Protein AF-A0A1H8B933-F1 (afdb_monomer)

Sequence (360 aa):
MNRLHHLKQTLPLNLMDSFGYPDTEFVLLDYNSSDGLEQYVLSELSVYINNNKLIYFRTESPHYFNRSHSRNLAFRLASGDIICNIDADNFTGKGLANYINQVFNKEKNIFLTNIKSGALIDSQKDILGKVCLRKEDFIKVCGYDESMVNYGFEDFDLVNRLELSGLLSQSFGFNSIGQSAIAHQVEESLKNEEISCRLESILLNYITPSSTELIFLLKDGFFLKGVLTDNFAYNLELDTFQYKQSLSKYQFSLKNDELIRGKWKSVSDRILITNDSDLHVIQLKHTNIPYLLLDNNNSKPYYKLADAEMVQTAIMIFSQIPNRVIMENNIRKKKIVVNEGGYGRGRVFKNFDYHSFIDL

pLDDT: mean 87.84, std 12.89, range [39.94, 98.62]

Radius of gyration: 22.8 Å; Cα contacts (8 Å, |Δi|>4): 656; chains: 1; bounding box: 57×48×65 Å

Foldseek 3Di:
DALQVLLVPAVVQQLVLCVVPLPAAAEAEAEQYPNCNLVCCVPPVVVCVVSRNYKYKYFNPDQFDWPQLSVLQSLVPDPDQKDKDDDSQWHQAHCNVVVVVVVPVVDPQAKEAPDDQPDFPDDQPFRRRIIMDGSVLCVVLQGFFSVQFADDDRSNLLVLLSVLVVGYYDYDPPPPGGSDGDDDDLCVSRCRGPLNVFFPFKKWFDDDPFWIWIWTQGNVFKIKIFIKGQQQVVQVPPPDPDPDGRPDSDRIETVVLDIWMDGWDDDDQWIWTATPVDNDTFTWGDDPPRQWTARPVPRTIIGIDDDPVVVSVVSNRVSYHNSVVVSVVCNVVSPSYHDVPHGSFGWMDIPPPPVDIDGD

Structure (mmCIF, N/CA/C/O backbone):
data_AF-A0A1H8B933-F1
#
_entry.id   AF-A0A1H8B933-F1
#
loop_
_atom_site.group_PDB
_atom_site.id
_atom_site.type_symbol
_atom_site.label_atom_id
_atom_site.label_alt_id
_atom_site.label_comp_id
_atom_site.label_asym_id
_atom_site.label_entity_id
_atom_site.label_seq_id
_atom_site.pdbx_PDB_ins_code
_atom_site.Cartn_x
_atom_site.Cartn_y
_atom_site.Cartn_z
_atom_site.occupancy
_atom_site.B_iso_or_equiv
_atom_site.auth_seq_id
_atom_site.auth_comp_id
_atom_site.auth_asym_id
_atom_site.auth_atom_id
_atom_site.pdbx_PDB_model_num
ATOM 1 N N . MET A 1 1 ? -1.459 -8.921 3.609 1.00 94.62 1 MET A N 1
ATOM 2 C CA . MET A 1 1 ? -1.324 -10.106 2.737 1.00 94.62 1 MET A CA 1
ATOM 3 C C . MET A 1 1 ? -0.032 -10.837 3.084 1.00 94.62 1 MET A C 1
ATOM 5 O O . MET A 1 1 ? 1.019 -10.207 3.056 1.00 94.62 1 MET A O 1
ATOM 9 N N . ASN A 1 2 ? -0.108 -12.128 3.411 1.00 95.62 2 ASN A N 1
ATOM 10 C CA . ASN A 1 2 ? 1.036 -13.043 3.580 1.00 95.62 2 ASN A CA 1
ATOM 11 C C . ASN A 1 2 ? 2.095 -12.624 4.627 1.00 95.62 2 ASN A C 1
ATOM 13 O O . ASN A 1 2 ? 3.297 -12.676 4.361 1.00 95.62 2 ASN A O 1
ATOM 17 N N . ARG A 1 3 ? 1.655 -12.163 5.806 1.00 94.81 3 ARG A N 1
ATOM 18 C CA . ARG A 1 3 ? 2.525 -11.736 6.925 1.00 94.81 3 ARG A CA 1
ATOM 19 C C . ARG A 1 3 ? 2.230 -12.493 8.226 1.00 94.81 3 ARG A C 1
ATOM 21 O O . ARG A 1 3 ? 2.430 -11.957 9.313 1.00 94.81 3 ARG A O 1
ATOM 28 N N . LEU A 1 4 ? 1.766 -13.741 8.140 1.00 96.62 4 LEU A N 1
ATOM 29 C CA . LEU A 1 4 ? 1.419 -14.557 9.307 1.00 96.62 4 LEU A CA 1
ATOM 30 C C . LEU A 1 4 ? 2.575 -14.668 10.308 1.00 96.62 4 LEU A C 1
ATOM 32 O O . LEU A 1 4 ? 2.356 -14.581 11.510 1.00 96.62 4 LEU A O 1
ATOM 36 N N . HIS A 1 5 ? 3.811 -14.840 9.843 1.00 94.75 5 HIS A N 1
ATOM 37 C CA . HIS A 1 5 ? 4.965 -14.979 10.737 1.00 94.75 5 HIS A CA 1
ATOM 38 C C . HIS A 1 5 ? 5.236 -13.715 11.583 1.00 94.75 5 HIS A C 1
ATOM 40 O O . HIS A 1 5 ? 5.697 -13.842 12.718 1.00 94.75 5 HIS A O 1
ATOM 46 N N . HIS A 1 6 ? 4.904 -12.521 11.077 1.00 94.50 6 HIS A N 1
ATOM 47 C CA . HIS A 1 6 ? 4.910 -11.284 11.861 1.00 94.50 6 HIS A CA 1
ATOM 48 C C . HIS A 1 6 ? 3.720 -11.233 12.821 1.00 94.50 6 HIS A C 1
ATOM 50 O O . HIS A 1 6 ? 3.910 -11.041 14.020 1.00 94.50 6 HIS A O 1
ATOM 56 N N . LEU A 1 7 ? 2.509 -11.518 12.331 1.00 96.44 7 LEU A N 1
ATOM 57 C CA . LEU A 1 7 ? 1.292 -11.500 13.152 1.00 96.44 7 LEU A CA 1
ATOM 58 C C . LEU A 1 7 ? 1.334 -12.487 14.321 1.00 96.44 7 LEU A C 1
ATOM 60 O O . LEU A 1 7 ? 0.811 -12.180 15.389 1.00 96.44 7 LEU A O 1
ATOM 64 N N . LYS A 1 8 ? 1.990 -13.643 14.159 1.00 96.62 8 LYS A N 1
ATOM 65 C CA . LYS A 1 8 ? 2.227 -14.609 15.245 1.00 96.62 8 LYS A CA 1
ATOM 66 C C . LYS A 1 8 ? 2.969 -13.999 16.434 1.00 96.62 8 LYS A C 1
ATOM 68 O O . LYS A 1 8 ? 2.777 -14.446 17.558 1.00 96.62 8 LYS A O 1
ATOM 73 N N . GLN A 1 9 ? 3.806 -12.997 16.187 1.00 95.12 9 GLN A N 1
ATOM 74 C CA . GLN A 1 9 ? 4.602 -12.326 17.210 1.00 95.12 9 GLN A CA 1
ATOM 75 C C . GLN A 1 9 ? 3.899 -11.074 17.743 1.00 95.12 9 GLN A C 1
ATOM 77 O O . GLN A 1 9 ? 3.885 -10.842 18.949 1.00 95.12 9 GLN A O 1
ATOM 82 N N . THR A 1 10 ? 3.304 -10.272 16.860 1.00 95.25 10 THR A N 1
ATOM 83 C CA . THR A 1 10 ? 2.786 -8.942 17.208 1.00 95.25 10 THR A CA 1
ATOM 84 C C . THR A 1 10 ? 1.364 -8.977 17.753 1.00 95.25 10 THR A C 1
ATOM 86 O O . THR A 1 10 ? 1.094 -8.397 18.802 1.00 95.25 10 THR A O 1
ATOM 89 N N . LEU A 1 11 ? 0.442 -9.670 17.081 1.00 96.44 11 LEU A N 1
ATOM 90 C CA . LEU A 1 11 ? -0.988 -9.565 17.369 1.00 96.44 11 LEU A CA 1
ATOM 91 C C . LEU A 1 11 ? -1.377 -10.090 18.763 1.00 96.44 11 LEU A C 1
ATOM 93 O O . LEU A 1 11 ? -2.101 -9.370 19.454 1.00 96.44 11 LEU A O 1
ATOM 97 N N . PRO A 1 12 ? -0.895 -11.262 19.237 1.00 95.94 12 PRO A N 1
ATOM 98 C CA . PRO A 1 12 ? -1.191 -11.716 20.596 1.00 95.94 12 PRO A CA 1
ATOM 99 C C . PRO A 1 12 ? -0.735 -10.710 21.658 1.00 95.94 12 PRO A C 1
ATOM 101 O O . PRO A 1 12 ? -1.490 -10.405 22.581 1.00 95.94 12 PRO A O 1
ATOM 104 N N . LEU A 1 13 ? 0.469 -10.145 21.502 1.00 94.62 13 LEU A N 1
ATOM 105 C CA . LEU A 1 13 ? 0.999 -9.167 22.449 1.00 94.62 13 LEU A CA 1
ATOM 106 C C . LEU A 1 13 ? 0.214 -7.852 22.394 1.00 94.62 13 LEU A C 1
ATOM 108 O O . LEU A 1 13 ? -0.156 -7.329 23.438 1.00 94.62 13 LEU A O 1
ATOM 112 N N . ASN A 1 14 ? -0.119 -7.359 21.200 1.00 94.69 14 ASN A N 1
ATOM 113 C CA . ASN A 1 14 ? -0.899 -6.131 21.027 1.00 94.69 14 ASN A CA 1
ATOM 114 C C . ASN A 1 14 ? -2.305 -6.240 21.651 1.00 94.69 14 ASN A C 1
ATOM 116 O O . ASN A 1 14 ? -2.778 -5.295 22.293 1.00 94.69 14 ASN A O 1
ATOM 120 N N . LEU A 1 15 ? -2.953 -7.405 21.514 1.00 94.81 15 LEU A N 1
ATOM 121 C CA . LEU A 1 15 ? -4.236 -7.711 22.156 1.00 94.81 15 LEU A CA 1
ATOM 122 C C . LEU A 1 15 ? -4.113 -7.713 23.688 1.00 94.81 15 LEU A C 1
ATOM 124 O O . LEU A 1 15 ? -4.957 -7.134 24.373 1.00 94.81 15 LEU A O 1
ATOM 128 N N . MET A 1 16 ? -3.055 -8.324 24.233 1.00 92.62 16 MET A N 1
ATOM 129 C CA . MET A 1 16 ? -2.789 -8.331 25.678 1.00 92.62 16 MET A CA 1
ATOM 130 C C . MET A 1 16 ? -2.482 -6.930 26.221 1.00 92.62 16 MET A C 1
ATOM 132 O O . MET A 1 16 ? -3.052 -6.518 27.232 1.00 92.62 16 MET A O 1
ATOM 136 N N . ASP A 1 17 ? -1.633 -6.170 25.533 1.00 90.94 17 ASP A N 1
ATOM 137 C CA . ASP A 1 17 ? -1.217 -4.817 25.918 1.00 90.94 17 ASP A CA 1
ATOM 138 C C . ASP A 1 17 ? -2.377 -3.811 25.932 1.00 90.94 17 ASP A C 1
ATOM 140 O O . ASP A 1 17 ? -2.339 -2.815 26.666 1.00 90.94 17 ASP A O 1
ATOM 144 N N . SER A 1 18 ? -3.423 -4.094 25.155 1.00 88.06 18 SER A N 1
ATOM 145 C CA . SER A 1 18 ? -4.639 -3.283 25.063 1.00 88.06 18 SER A CA 1
ATOM 146 C C . SER A 1 18 ? -5.765 -3.770 25.977 1.00 88.06 18 SER A C 1
ATOM 148 O O . SER A 1 18 ? -6.774 -3.083 26.117 1.00 88.06 18 SER A O 1
ATOM 150 N N . PHE A 1 19 ? -5.607 -4.919 26.647 1.00 84.25 19 PHE A N 1
ATOM 151 C CA . PHE A 1 19 ? -6.661 -5.531 27.466 1.00 84.25 19 PHE A CA 1
ATOM 152 C C . PHE A 1 19 ? -7.151 -4.619 28.602 1.00 84.25 19 PHE A C 1
ATOM 154 O O . PHE A 1 19 ? -8.318 -4.663 28.981 1.00 84.25 19 PHE A O 1
ATOM 161 N N . GLY A 1 20 ? -6.271 -3.756 29.120 1.00 83.50 20 GLY A N 1
ATOM 162 C CA . GLY A 1 20 ? -6.593 -2.798 30.181 1.00 83.50 20 GLY A CA 1
ATOM 163 C C . GLY A 1 20 ? -7.506 -1.640 29.761 1.00 83.50 20 GLY A C 1
ATOM 164 O O . GLY A 1 20 ? -7.927 -0.882 30.631 1.00 83.50 20 GLY A O 1
ATOM 165 N N . TYR A 1 21 ? -7.811 -1.485 28.469 1.00 89.44 21 TYR A N 1
ATOM 166 C CA . TYR A 1 21 ? -8.732 -0.466 27.970 1.00 89.44 21 TYR A CA 1
ATOM 167 C C . TYR A 1 21 ? -9.945 -1.142 27.289 1.00 89.44 21 TYR A C 1
ATOM 169 O O . TYR A 1 21 ? -9.797 -1.814 26.261 1.00 89.44 21 TYR A O 1
ATOM 177 N N . PRO A 1 22 ? -11.154 -1.045 27.878 1.00 88.31 22 PRO A N 1
ATOM 178 C CA . PRO A 1 22 ? -12.311 -1.821 27.434 1.00 88.31 22 PRO A CA 1
ATOM 179 C C . PRO A 1 22 ? -12.834 -1.387 26.060 1.00 88.31 22 PRO A C 1
ATOM 181 O O . PRO A 1 22 ? -13.225 -2.255 25.282 1.00 88.31 22 PRO A O 1
ATOM 184 N N . ASP A 1 23 ? -12.742 -0.104 25.717 1.00 92.50 23 ASP A N 1
ATOM 185 C CA . ASP A 1 23 ? -13.297 0.469 24.483 1.00 92.50 23 ASP A CA 1
ATOM 186 C C . ASP A 1 23 ? -12.286 0.409 23.323 1.00 92.50 23 ASP A C 1
ATOM 188 O O . ASP A 1 23 ? -11.945 1.398 22.679 1.00 92.50 23 ASP A O 1
ATOM 192 N N . THR A 1 24 ? -11.723 -0.774 23.089 1.00 94.12 24 THR A N 1
ATOM 193 C CA . THR A 1 24 ? -10.805 -1.040 21.973 1.00 94.12 24 THR A CA 1
ATOM 194 C C . THR A 1 24 ? -11.149 -2.359 21.313 1.00 94.12 24 THR A C 1
ATOM 196 O O . THR A 1 24 ? -11.363 -3.367 21.996 1.00 94.12 24 THR A O 1
ATOM 199 N N . GLU A 1 25 ? -11.126 -2.320 19.985 1.00 95.69 25 GLU A N 1
ATOM 200 C CA . GLU A 1 25 ? -11.205 -3.453 19.074 1.00 95.69 25 GLU A CA 1
ATOM 201 C C . GLU A 1 25 ? -9.952 -3.475 18.186 1.00 95.69 25 GLU A C 1
ATOM 203 O O . GLU A 1 25 ? -9.392 -2.432 17.840 1.00 95.69 25 GLU A O 1
ATOM 208 N N . PHE A 1 26 ? -9.527 -4.668 17.791 1.00 97.38 26 PHE A N 1
ATOM 209 C CA . PHE A 1 26 ? -8.550 -4.872 16.732 1.00 97.38 26 PHE A CA 1
ATOM 210 C C . PHE A 1 26 ? -9.281 -5.340 15.484 1.00 97.38 26 PHE A C 1
ATOM 212 O O . PHE A 1 26 ? -9.903 -6.397 15.494 1.00 97.38 26 PHE A O 1
ATOM 219 N N . VAL A 1 27 ? -9.179 -4.579 14.400 1.00 98.12 27 VAL A N 1
ATOM 220 C CA . VAL A 1 27 ? -9.678 -4.992 13.086 1.00 98.12 27 VAL A CA 1
ATOM 221 C C . VAL A 1 27 ? -8.523 -5.612 12.314 1.00 98.12 27 VAL A C 1
ATOM 223 O O . VAL A 1 27 ? -7.624 -4.906 11.861 1.00 98.12 27 VAL A O 1
ATOM 226 N N . LEU A 1 28 ? -8.534 -6.936 12.171 1.00 98.44 28 LEU A N 1
ATOM 227 C CA . LEU A 1 28 ? -7.566 -7.649 11.346 1.00 98.44 28 LEU A CA 1
ATOM 228 C C . LEU A 1 28 ? -8.161 -7.882 9.961 1.00 98.44 28 LEU A C 1
ATOM 230 O O . LEU A 1 28 ? -9.060 -8.705 9.802 1.00 98.44 28 LEU A O 1
ATOM 234 N N . LEU A 1 29 ? -7.621 -7.188 8.960 1.00 98.38 29 LEU A N 1
ATOM 235 C CA . LEU A 1 29 ? -7.949 -7.434 7.564 1.00 98.38 29 LEU A CA 1
ATOM 236 C C . LEU A 1 29 ? -6.968 -8.431 6.937 1.00 98.38 29 LEU A C 1
ATOM 238 O O . LEU A 1 29 ? -5.816 -8.110 6.634 1.00 98.38 29 LEU A O 1
ATOM 242 N N . ASP A 1 30 ? -7.461 -9.629 6.661 1.00 98.38 30 ASP A N 1
ATOM 243 C CA . ASP A 1 30 ? -6.821 -10.571 5.764 1.00 98.38 30 ASP A CA 1
ATOM 244 C C . ASP A 1 30 ? -7.084 -10.187 4.303 1.00 98.38 30 ASP A C 1
ATOM 246 O O . ASP A 1 30 ? -8.121 -10.475 3.700 1.00 98.38 30 ASP A O 1
ATOM 250 N N . TYR A 1 31 ? -6.101 -9.494 3.739 1.00 97.75 31 TYR A N 1
ATOM 251 C CA . TYR A 1 31 ? -6.107 -9.022 2.362 1.00 97.75 31 TYR A CA 1
ATOM 252 C C . TYR A 1 31 ? -5.700 -10.142 1.390 1.00 97.75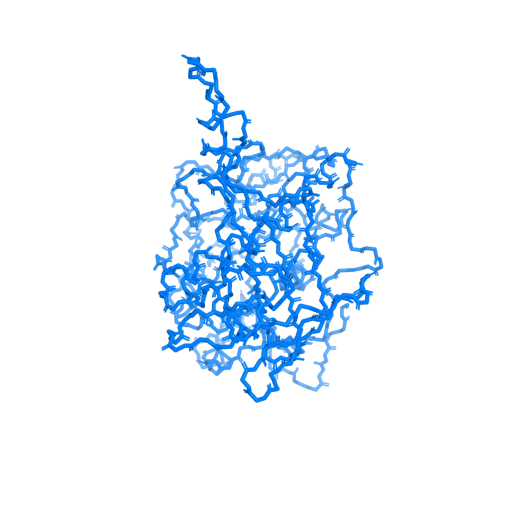 31 TYR A C 1
ATOM 254 O O . TYR A 1 31 ? -4.631 -10.076 0.785 1.00 97.75 31 TYR A O 1
ATOM 262 N N . ASN A 1 32 ? -6.524 -11.190 1.314 1.00 97.25 32 ASN A N 1
ATOM 263 C CA . ASN A 1 32 ? -6.352 -12.389 0.487 1.00 97.25 32 ASN A CA 1
ATOM 264 C C . ASN A 1 32 ? -5.034 -13.156 0.713 1.00 97.25 32 ASN A C 1
ATOM 266 O O . ASN A 1 32 ? -4.321 -13.499 -0.229 1.00 97.25 32 ASN A O 1
ATOM 270 N N . SER A 1 33 ? -4.666 -13.405 1.971 1.00 97.19 33 SER A N 1
ATOM 271 C CA . SER A 1 33 ? -3.463 -14.183 2.294 1.00 97.19 33 SER A CA 1
ATOM 272 C C . SER A 1 33 ? -3.663 -15.673 2.006 1.00 97.19 33 SER A C 1
ATOM 274 O O . SER A 1 33 ? -4.771 -16.205 2.119 1.00 97.19 33 SER A O 1
ATOM 276 N N . SER A 1 34 ? -2.566 -16.350 1.672 1.00 96.19 34 SER A N 1
ATOM 277 C CA . SER A 1 34 ? -2.484 -17.785 1.379 1.00 96.19 34 SER A CA 1
ATOM 278 C C . SER A 1 34 ? -1.468 -18.512 2.269 1.00 96.19 34 SER A C 1
ATOM 280 O O . SER A 1 34 ? -1.100 -19.649 1.993 1.00 96.19 34 SER A O 1
ATOM 282 N N . ASP A 1 35 ? -0.969 -17.855 3.317 1.00 97.06 35 ASP A N 1
ATOM 283 C CA . ASP A 1 35 ? 0.071 -18.353 4.225 1.00 97.06 35 ASP A CA 1
ATOM 284 C C . ASP A 1 35 ? -0.486 -19.056 5.477 1.00 97.06 35 ASP A C 1
ATOM 286 O O . ASP A 1 35 ? 0.254 -19.311 6.425 1.00 97.06 35 ASP A O 1
ATOM 290 N N . GLY A 1 36 ? -1.783 -19.381 5.481 1.00 97.81 36 GLY A N 1
ATOM 291 C CA . GLY A 1 36 ? -2.472 -20.027 6.603 1.00 97.81 36 GLY A CA 1
ATOM 292 C C . GLY A 1 36 ? -2.972 -19.061 7.682 1.00 97.81 36 GLY A C 1
ATOM 293 O O . GLY A 1 36 ? -3.253 -19.492 8.802 1.00 97.81 36 GLY A O 1
ATOM 294 N N . LEU A 1 37 ? -3.044 -17.756 7.380 1.00 98.19 37 LEU A N 1
ATOM 295 C CA . LEU A 1 37 ? -3.464 -16.729 8.336 1.00 98.19 37 LEU A CA 1
ATOM 296 C C . LEU A 1 37 ? -4.841 -17.008 8.945 1.00 98.19 37 LEU A C 1
ATOM 298 O O . LEU A 1 37 ? -4.982 -16.958 10.164 1.00 98.19 37 LEU A O 1
ATOM 302 N N . GLU A 1 38 ? -5.833 -17.334 8.121 1.00 97.69 38 GLU A N 1
ATOM 303 C CA . GLU A 1 38 ? -7.187 -17.625 8.592 1.00 97.69 38 GLU A CA 1
ATOM 304 C C . GLU A 1 38 ? -7.209 -18.768 9.616 1.00 97.69 38 GLU A C 1
ATOM 306 O O . GLU A 1 38 ? -7.759 -18.618 10.708 1.00 97.69 38 GLU A O 1
ATOM 311 N N . GLN A 1 39 ? -6.561 -19.892 9.288 1.00 98.06 39 GLN A N 1
ATOM 312 C CA . GLN A 1 39 ? -6.522 -21.075 10.148 1.00 98.06 39 GLN A CA 1
ATOM 313 C C . GLN A 1 39 ? -5.868 -20.754 11.492 1.00 98.06 39 GLN A C 1
ATOM 315 O O . GLN A 1 39 ? -6.358 -21.195 12.528 1.00 98.06 39 GLN A O 1
ATOM 320 N N . TYR A 1 40 ? -4.803 -19.950 11.481 1.00 98.44 40 TYR A N 1
ATOM 321 C CA . TYR A 1 40 ? -4.148 -19.492 12.703 1.00 98.44 40 TYR A CA 1
ATOM 322 C C . TYR A 1 40 ? -5.054 -18.598 13.559 1.00 98.44 40 TYR A C 1
ATOM 324 O O . TYR A 1 40 ? -5.124 -18.781 14.772 1.00 98.44 40 TYR A O 1
ATOM 332 N N . VAL A 1 41 ? -5.760 -17.636 12.953 1.00 98.12 41 VAL A N 1
ATOM 333 C CA . VAL A 1 41 ? -6.680 -16.763 13.701 1.00 98.12 41 VAL A CA 1
ATOM 334 C C . VAL A 1 41 ? -7.803 -17.594 14.326 1.00 98.12 41 VAL A C 1
ATOM 336 O O . VAL A 1 41 ? -8.145 -17.384 15.491 1.00 98.12 41 VAL A O 1
ATOM 339 N N . LEU A 1 42 ? -8.342 -18.567 13.586 1.00 96.81 42 LEU A N 1
ATOM 340 C CA . LEU A 1 42 ? -9.392 -19.457 14.073 1.00 96.81 42 LEU A CA 1
ATOM 341 C C . LEU A 1 42 ? -8.912 -20.341 15.236 1.00 96.81 42 LEU A C 1
ATOM 343 O O . LEU A 1 42 ? -9.631 -20.475 16.227 1.00 96.81 42 LEU A O 1
ATOM 347 N N . SER A 1 43 ? -7.716 -20.934 15.139 1.00 96.94 43 SER A N 1
ATOM 348 C CA . SER A 1 43 ? -7.217 -21.858 16.164 1.00 96.94 43 SER A CA 1
ATOM 349 C C . SER A 1 43 ? -6.700 -21.143 17.411 1.00 96.94 43 SER A C 1
ATOM 351 O O . SER A 1 43 ? -7.047 -21.540 18.521 1.00 96.94 43 SER A O 1
ATOM 353 N N . GLU A 1 44 ? -5.922 -20.068 17.249 1.00 97.69 44 GLU A N 1
ATOM 354 C CA . GLU A 1 44 ? -5.183 -19.449 18.357 1.00 97.69 44 GLU A CA 1
ATOM 355 C C . GLU A 1 44 ? -5.863 -18.203 18.936 1.00 97.69 44 GLU A C 1
ATOM 357 O O . GLU A 1 44 ? -5.632 -17.856 20.094 1.00 97.69 44 GLU A O 1
ATOM 362 N N . LEU A 1 45 ? -6.690 -17.498 18.152 1.00 97.19 45 LEU A N 1
ATOM 363 C CA . LEU A 1 45 ? -7.217 -16.176 18.527 1.00 97.19 45 LEU A CA 1
ATOM 364 C C . LEU A 1 45 ? -8.744 -16.122 18.658 1.00 97.19 45 LEU A C 1
ATOM 366 O O . LEU A 1 45 ? -9.298 -15.053 18.926 1.00 97.19 45 LEU A O 1
ATOM 370 N N . SER A 1 46 ? -9.434 -17.260 18.550 1.00 96.00 46 SER A N 1
ATOM 371 C CA . SER A 1 46 ? -10.899 -17.349 18.664 1.00 96.00 46 SER A CA 1
ATOM 372 C C . SER A 1 46 ? -11.451 -16.764 19.967 1.00 96.00 46 SER A C 1
ATOM 374 O O . SER A 1 46 ? -12.513 -16.146 19.959 1.00 96.00 46 SER A O 1
ATOM 376 N N . VAL A 1 47 ? -10.715 -16.870 21.079 1.00 95.31 47 VAL A N 1
ATOM 377 C CA . VAL A 1 47 ? -11.111 -16.261 22.361 1.00 95.31 47 VAL A CA 1
ATOM 378 C C . VAL A 1 47 ? -11.272 -14.738 22.261 1.00 95.31 47 VAL A C 1
ATOM 380 O O . VAL A 1 47 ? -12.199 -14.185 22.853 1.00 95.31 47 VAL A O 1
ATOM 383 N N . TYR A 1 48 ? -10.424 -14.069 21.473 1.00 96.06 48 TYR A N 1
ATOM 384 C CA . TYR A 1 48 ? -10.491 -12.624 21.248 1.00 96.06 48 TYR A CA 1
ATOM 385 C C . TYR A 1 48 ? -11.597 -12.241 20.259 1.00 96.06 48 TYR A C 1
ATOM 387 O O . TYR A 1 48 ? -12.131 -11.138 20.322 1.00 96.06 48 TYR A O 1
ATOM 395 N N . ILE A 1 49 ? -11.977 -13.151 19.362 1.00 96.50 49 ILE A N 1
ATOM 396 C CA . ILE A 1 49 ? -13.148 -12.958 18.499 1.00 96.50 49 ILE A CA 1
ATOM 397 C C . ILE A 1 49 ? -14.429 -13.061 19.328 1.00 96.50 49 ILE A C 1
ATOM 399 O O . ILE A 1 49 ? -15.286 -12.183 19.266 1.00 96.50 49 ILE A O 1
ATOM 403 N N . ASN A 1 50 ? -14.529 -14.086 20.175 1.00 94.94 50 ASN A N 1
ATOM 404 C CA . ASN A 1 50 ? -15.713 -14.350 20.994 1.00 94.94 50 ASN A CA 1
ATOM 405 C C . ASN A 1 50 ? -16.006 -13.243 22.019 1.00 94.94 50 ASN A C 1
ATOM 407 O O . ASN A 1 50 ? -17.159 -13.055 22.401 1.00 94.94 50 ASN A O 1
ATOM 411 N N . ASN A 1 51 ? -14.986 -12.504 22.464 1.00 92.75 51 ASN A N 1
ATOM 412 C CA . ASN A 1 51 ? -15.146 -11.363 23.371 1.00 92.75 51 ASN A CA 1
ATOM 413 C C . ASN A 1 51 ? -15.133 -9.996 22.654 1.00 92.75 51 ASN A C 1
ATOM 415 O O . ASN A 1 51 ? -15.045 -8.967 23.323 1.00 92.75 51 ASN A O 1
ATOM 419 N N . ASN A 1 52 ? -15.233 -9.982 21.318 1.00 93.00 52 ASN A N 1
ATOM 420 C CA . ASN A 1 52 ? -15.226 -8.789 20.463 1.00 93.00 52 ASN A CA 1
ATOM 421 C C . ASN A 1 52 ? -13.966 -7.906 20.582 1.00 93.00 52 ASN A C 1
ATOM 423 O O . ASN A 1 52 ? -14.005 -6.729 20.228 1.00 93.00 52 ASN A O 1
ATOM 427 N N . LYS A 1 53 ? -12.834 -8.444 21.058 1.00 94.88 53 LYS A N 1
ATOM 428 C CA . LYS A 1 53 ? -11.545 -7.731 21.060 1.00 94.88 53 LYS A CA 1
ATOM 429 C C . LYS A 1 53 ? -10.811 -7.811 19.733 1.00 94.88 53 LYS A C 1
ATOM 431 O O . LYS A 1 53 ? -10.034 -6.913 19.426 1.00 94.88 53 LYS A O 1
ATOM 436 N N . LEU A 1 54 ? -11.064 -8.854 18.954 1.00 97.56 54 LEU A N 1
ATOM 437 C CA . LEU A 1 54 ? -10.559 -9.033 17.604 1.00 97.56 54 LEU A CA 1
ATOM 438 C C . LEU A 1 54 ? -11.743 -9.217 16.658 1.00 97.56 54 LEU A C 1
ATOM 440 O O . LEU A 1 54 ? -12.594 -10.072 16.876 1.00 97.56 54 LEU A O 1
ATOM 444 N N . ILE A 1 55 ? -11.780 -8.442 15.585 1.00 98.19 55 ILE A N 1
ATOM 445 C CA . ILE A 1 55 ? -12.710 -8.628 14.480 1.00 98.19 55 ILE A CA 1
ATOM 446 C C . ILE A 1 55 ? -11.879 -9.006 13.267 1.00 98.19 55 ILE A C 1
ATOM 448 O O . ILE A 1 55 ? -11.026 -8.240 12.817 1.00 98.19 55 ILE A O 1
ATOM 452 N N . TYR A 1 56 ? -12.114 -10.208 12.760 1.00 98.62 56 TYR A N 1
ATOM 453 C CA . TYR A 1 56 ? -11.433 -10.713 11.583 1.00 98.62 56 TYR A CA 1
ATOM 454 C C . TYR A 1 56 ? -12.277 -10.414 10.349 1.00 98.62 56 TYR A C 1
ATOM 456 O O . TYR A 1 56 ? -13.453 -10.776 10.288 1.00 98.62 56 TYR A O 1
ATOM 464 N N . PHE A 1 57 ? -11.672 -9.771 9.359 1.00 98.62 57 PHE A N 1
ATOM 465 C CA . PHE A 1 57 ? -12.249 -9.622 8.034 1.00 98.62 57 PHE A CA 1
ATOM 466 C C . PHE A 1 57 ? -11.342 -10.256 7.001 1.00 98.62 57 PHE A C 1
ATOM 468 O O . PHE A 1 57 ? -10.124 -10.143 7.100 1.00 98.62 57 PHE A O 1
ATOM 475 N N . ARG A 1 58 ? -11.931 -10.846 5.967 1.00 98.25 58 ARG A N 1
ATOM 476 C CA . ARG A 1 58 ? -11.187 -11.348 4.815 1.00 98.25 58 ARG A CA 1
ATOM 477 C C . ARG A 1 58 ? -11.790 -10.849 3.516 1.00 98.25 58 ARG A C 1
ATOM 479 O O . ARG A 1 58 ? -13.007 -10.844 3.357 1.00 98.25 58 ARG A O 1
ATOM 486 N N . THR A 1 59 ? -10.932 -10.458 2.582 1.00 97.75 59 THR A N 1
ATOM 487 C CA . THR A 1 59 ? -11.296 -10.273 1.173 1.00 97.75 59 THR A CA 1
ATOM 488 C C . THR A 1 59 ? -10.565 -11.297 0.317 1.00 97.75 59 THR A C 1
ATOM 490 O O . THR A 1 59 ? -9.443 -11.683 0.634 1.00 97.75 59 THR A O 1
ATOM 493 N N . GLU A 1 60 ? -11.194 -11.722 -0.774 1.00 95.56 60 GLU A N 1
ATOM 494 C CA . GLU A 1 60 ? -10.638 -12.699 -1.722 1.00 95.56 60 GLU A CA 1
ATOM 495 C C . GLU A 1 60 ? -10.328 -12.075 -3.090 1.00 95.56 60 GLU A C 1
ATOM 497 O O . GLU A 1 60 ? -9.795 -12.731 -3.980 1.00 95.56 60 GLU A O 1
ATOM 502 N N . SER A 1 61 ? -10.684 -10.801 -3.282 1.00 93.81 61 SER A N 1
ATOM 503 C CA . SER A 1 61 ? -10.594 -10.123 -4.580 1.00 93.81 61 SER A CA 1
ATOM 504 C C . SER A 1 61 ? -9.176 -9.681 -4.978 1.00 93.81 61 SER A C 1
ATOM 506 O O . SER A 1 61 ? -8.834 -9.811 -6.152 1.00 93.81 61 SER A O 1
ATOM 508 N N . PRO A 1 62 ? -8.330 -9.145 -4.075 1.00 95.00 62 PRO A N 1
ATOM 509 C CA . PRO A 1 62 ? -7.014 -8.641 -4.465 1.00 95.00 62 PRO A CA 1
ATOM 510 C C . PRO A 1 62 ?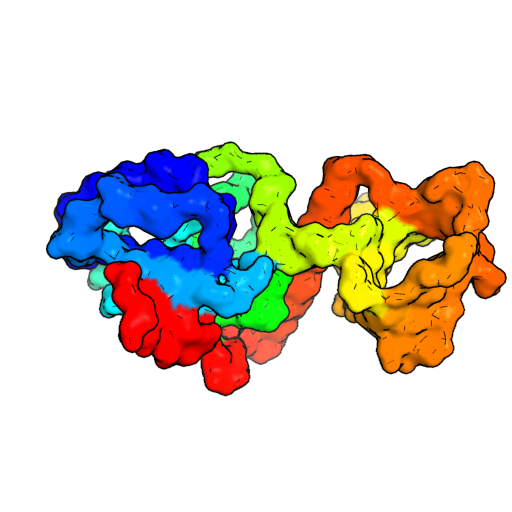 -6.037 -9.760 -4.844 1.00 95.00 62 PRO A C 1
ATOM 512 O O . PRO A 1 62 ? -5.806 -10.678 -4.060 1.00 95.00 62 PRO A O 1
ATOM 515 N N . HIS A 1 63 ? -5.400 -9.650 -6.012 1.00 92.56 63 HIS A N 1
ATOM 516 C CA . HIS A 1 63 ? -4.306 -10.546 -6.427 1.00 92.56 63 HIS A CA 1
ATOM 517 C C . HIS A 1 63 ? -2.927 -10.076 -5.957 1.00 92.56 63 HIS A C 1
ATOM 519 O O . HIS A 1 63 ? -2.010 -10.881 -5.813 1.00 92.56 63 HIS A O 1
ATOM 525 N N . TYR A 1 64 ? -2.792 -8.773 -5.724 1.00 94.56 64 TYR A N 1
ATOM 526 C CA . TYR A 1 64 ? -1.569 -8.122 -5.276 1.00 94.56 64 TYR A CA 1
ATOM 527 C C . TYR A 1 64 ? -1.881 -7.262 -4.060 1.00 94.56 64 TYR A C 1
ATOM 529 O O . TYR A 1 64 ? -3.021 -6.827 -3.860 1.00 94.56 64 TYR A O 1
ATOM 537 N N . PHE A 1 65 ? -0.868 -7.007 -3.244 1.00 94.94 65 PHE A N 1
ATOM 538 C CA . PHE A 1 65 ? -1.004 -6.091 -2.131 1.00 94.94 65 PHE A CA 1
ATOM 539 C C . PHE A 1 65 ? -1.135 -4.656 -2.653 1.00 94.94 65 PHE A C 1
ATOM 541 O O . PHE A 1 65 ? -0.355 -4.215 -3.491 1.00 94.94 65 PHE A O 1
ATOM 548 N N . ASN A 1 66 ? -2.142 -3.939 -2.158 1.00 95.81 66 ASN A N 1
ATOM 549 C CA . ASN A 1 66 ? -2.297 -2.508 -2.371 1.00 95.81 66 ASN A CA 1
ATOM 550 C C . ASN A 1 66 ? -2.448 -1.858 -0.996 1.00 95.81 66 ASN A C 1
ATOM 552 O O . ASN A 1 66 ? -3.404 -2.124 -0.260 1.00 95.81 66 ASN A O 1
ATOM 556 N N . ARG A 1 67 ? -1.462 -1.040 -0.635 1.00 94.25 67 ARG A N 1
ATOM 557 C CA . ARG A 1 67 ? -1.344 -0.459 0.702 1.00 94.25 67 ARG A CA 1
ATOM 558 C C . ARG A 1 67 ? -2.470 0.529 0.997 1.00 94.25 67 ARG A C 1
ATOM 560 O O . ARG A 1 67 ? -3.155 0.356 2.002 1.00 94.25 67 ARG A O 1
ATOM 567 N N . SER A 1 68 ? -2.713 1.484 0.097 1.00 96.62 68 SER A N 1
ATOM 568 C CA . SER A 1 68 ? -3.788 2.476 0.231 1.00 96.62 68 SER A CA 1
ATOM 569 C C . SER A 1 68 ? -5.160 1.810 0.356 1.00 96.62 68 SER A C 1
ATOM 571 O O . SER A 1 68 ? -5.900 2.087 1.299 1.00 96.62 68 SER A O 1
ATOM 573 N N . HIS A 1 69 ? -5.478 0.879 -0.549 1.00 97.81 69 HIS A N 1
ATOM 574 C CA . HIS A 1 69 ? -6.774 0.197 -0.570 1.00 97.81 69 HIS A CA 1
ATOM 575 C C . HIS A 1 69 ? -6.992 -0.688 0.660 1.00 97.81 69 HIS A C 1
ATOM 577 O O . HIS A 1 69 ? -8.031 -0.589 1.311 1.00 97.81 69 HIS A O 1
ATOM 583 N N . SER A 1 70 ? -6.001 -1.503 1.042 1.00 96.88 70 SER A N 1
ATOM 584 C CA . SER A 1 70 ? -6.120 -2.374 2.221 1.00 96.88 70 SER A CA 1
ATOM 585 C C . SER A 1 70 ? -6.355 -1.578 3.510 1.00 96.88 70 SER A C 1
ATOM 587 O O . SER A 1 70 ? -7.221 -1.941 4.307 1.00 96.88 70 SER A O 1
ATOM 589 N N . ARG A 1 71 ? -5.658 -0.448 3.692 1.00 96.69 71 ARG A N 1
ATOM 590 C CA . ARG A 1 71 ? -5.863 0.444 4.842 1.00 96.69 71 ARG A CA 1
ATOM 591 C C . ARG A 1 71 ? -7.229 1.123 4.794 1.00 96.69 71 ARG A C 1
ATOM 593 O O . ARG A 1 71 ? -7.920 1.158 5.809 1.00 96.69 71 ARG A O 1
ATOM 600 N N . ASN A 1 72 ? -7.657 1.593 3.621 1.00 98.12 72 ASN A N 1
ATOM 601 C CA . ASN A 1 72 ? -8.994 2.154 3.429 1.00 98.12 72 ASN A CA 1
ATOM 602 C C . ASN A 1 72 ? -10.096 1.160 3.804 1.00 98.12 72 ASN A C 1
ATOM 604 O O . ASN A 1 72 ? -11.011 1.515 4.547 1.00 98.12 72 ASN A O 1
ATOM 608 N N . LEU A 1 73 ? -9.991 -0.084 3.333 1.00 97.62 73 LEU A N 1
ATOM 609 C CA . LEU A 1 73 ? -10.932 -1.155 3.644 1.00 97.62 73 LEU A CA 1
ATOM 610 C C . LEU A 1 73 ? -10.976 -1.413 5.160 1.00 97.62 73 LEU A C 1
ATOM 612 O O . LEU A 1 73 ? -12.049 -1.369 5.758 1.00 97.62 73 LEU A O 1
ATOM 616 N N . ALA A 1 74 ? -9.816 -1.590 5.804 1.00 97.31 74 ALA A N 1
ATOM 617 C CA . ALA A 1 74 ? -9.726 -1.831 7.246 1.00 97.31 74 ALA A CA 1
ATOM 618 C C . ALA A 1 74 ? -10.321 -0.678 8.077 1.00 97.31 74 ALA A C 1
ATOM 620 O O . ALA A 1 74 ? -11.114 -0.909 8.989 1.00 97.31 74 ALA A O 1
ATOM 621 N N . PHE A 1 75 ? -10.001 0.572 7.736 1.00 97.50 75 PHE A N 1
ATOM 622 C CA . PHE A 1 75 ? -10.504 1.752 8.445 1.00 97.50 75 PHE A CA 1
ATOM 623 C C . PHE A 1 75 ? -12.010 1.960 8.271 1.00 97.50 75 PHE A C 1
ATOM 625 O O . PHE A 1 75 ? -12.682 2.421 9.195 1.00 97.50 75 PHE A O 1
ATOM 632 N N . ARG A 1 76 ? -12.570 1.608 7.108 1.00 97.19 76 ARG A N 1
ATOM 633 C CA . ARG A 1 76 ? -14.024 1.648 6.898 1.00 97.19 76 ARG A CA 1
ATOM 634 C C . ARG A 1 76 ? -14.759 0.613 7.750 1.00 97.19 76 ARG A C 1
ATOM 636 O O . ARG A 1 76 ? -15.859 0.909 8.217 1.00 97.19 76 ARG A O 1
ATOM 643 N N . LEU A 1 77 ? -14.145 -0.551 7.967 1.00 97.50 77 LEU A N 1
ATOM 644 C CA . LEU A 1 77 ? -14.703 -1.660 8.748 1.00 97.50 77 LEU A CA 1
ATOM 645 C C . LEU A 1 77 ? -14.630 -1.455 10.266 1.00 97.50 77 LEU A C 1
ATOM 647 O O . LEU A 1 77 ? -15.426 -2.057 10.985 1.00 97.50 77 LEU A O 1
ATOM 651 N N . ALA A 1 78 ? -13.716 -0.612 10.750 1.00 97.19 78 ALA A N 1
ATOM 652 C CA . ALA A 1 78 ? -13.633 -0.252 12.164 1.00 97.19 78 ALA A CA 1
ATOM 653 C C . ALA A 1 78 ? -14.905 0.461 12.642 1.00 97.19 78 ALA A C 1
ATOM 655 O O . ALA A 1 78 ? -15.479 1.270 11.920 1.00 97.19 78 ALA A O 1
ATOM 656 N N . SER A 1 79 ? -15.347 0.185 13.861 1.00 96.50 79 SER A N 1
ATOM 657 C CA . SER A 1 79 ? -16.512 0.792 14.506 1.00 96.50 79 SER A CA 1
ATOM 658 C C . SER A 1 79 ? -16.157 1.998 15.381 1.00 96.50 79 SER A C 1
ATOM 660 O O . SER A 1 79 ? -17.008 2.861 15.576 1.00 96.50 79 SER A O 1
ATOM 662 N N . GLY A 1 80 ? -14.910 2.090 15.851 1.00 96.50 80 GLY A N 1
ATOM 663 C CA . GLY A 1 80 ? -14.455 3.160 16.742 1.00 96.50 80 GLY A CA 1
ATOM 664 C C . GLY A 1 80 ? -14.479 4.575 16.144 1.00 96.50 80 GLY A C 1
ATOM 665 O O . GLY A 1 80 ? -14.269 4.782 14.946 1.00 96.50 80 GLY A O 1
ATOM 666 N N . ASP A 1 81 ? -14.662 5.569 17.019 1.00 97.81 81 ASP A N 1
ATOM 667 C CA . ASP A 1 81 ? -14.605 7.000 16.673 1.00 97.81 81 ASP A CA 1
ATOM 668 C C . ASP A 1 81 ? -13.178 7.484 16.378 1.00 97.81 81 ASP A C 1
ATOM 670 O O . ASP A 1 81 ? -12.967 8.449 15.637 1.00 97.81 81 ASP A O 1
ATOM 674 N N . ILE A 1 82 ? -12.187 6.808 16.960 1.00 97.69 82 ILE A N 1
ATOM 675 C CA . ILE A 1 82 ? -10.761 7.005 16.710 1.00 97.69 82 ILE A CA 1
ATOM 676 C C . ILE A 1 82 ? -10.243 5.727 16.065 1.00 97.69 82 ILE A C 1
ATOM 678 O O . ILE A 1 82 ? -10.421 4.634 16.599 1.00 97.69 82 ILE A O 1
ATOM 682 N N . ILE A 1 83 ? -9.580 5.875 14.926 1.00 97.56 83 ILE A N 1
ATOM 683 C CA . ILE A 1 83 ? -8.969 4.778 14.180 1.00 97.56 83 ILE A CA 1
ATOM 684 C C . ILE A 1 83 ? -7.456 4.948 14.192 1.00 97.56 83 ILE A C 1
ATOM 686 O O . ILE A 1 83 ? -6.953 6.073 14.174 1.00 97.56 83 ILE A O 1
ATOM 690 N N . CYS A 1 84 ? -6.728 3.835 14.236 1.00 95.06 84 CYS A N 1
ATOM 691 C CA . CYS A 1 84 ? -5.275 3.849 14.175 1.00 95.06 84 CYS A CA 1
ATOM 692 C C . CYS A 1 84 ? -4.740 2.727 13.284 1.00 95.06 84 CYS A C 1
ATOM 694 O O . CYS A 1 84 ? -5.126 1.571 13.455 1.00 95.06 84 CYS A O 1
ATOM 696 N N . ASN A 1 85 ? -3.850 3.064 12.347 1.00 94.44 85 ASN A N 1
ATOM 697 C CA . ASN A 1 85 ? -3.182 2.070 11.509 1.00 94.44 85 ASN A CA 1
ATOM 698 C C . ASN A 1 85 ? -2.027 1.434 12.280 1.00 94.44 85 ASN A C 1
ATOM 700 O O . ASN A 1 85 ? -1.206 2.142 12.864 1.00 94.44 85 ASN A O 1
ATOM 704 N N . ILE A 1 86 ? -1.944 0.106 12.228 1.00 90.94 86 ILE A N 1
ATOM 705 C CA . ILE A 1 86 ? -0.840 -0.680 12.774 1.00 90.94 86 ILE A CA 1
ATOM 706 C C . ILE A 1 86 ? -0.476 -1.737 11.733 1.00 90.94 86 ILE A C 1
ATOM 708 O O . ILE A 1 86 ? -1.308 -2.572 11.378 1.00 90.94 86 ILE A O 1
ATOM 712 N N . ASP A 1 87 ? 0.760 -1.699 11.240 1.00 90.69 87 ASP A N 1
ATOM 713 C CA . ASP A 1 87 ? 1.245 -2.710 10.301 1.00 90.69 87 ASP A CA 1
ATOM 714 C C . ASP A 1 87 ? 1.464 -4.064 11.015 1.00 90.69 87 ASP A C 1
ATOM 716 O O . ASP A 1 87 ? 1.617 -4.144 12.235 1.00 90.69 87 ASP A O 1
ATOM 720 N N . ALA A 1 88 ? 1.467 -5.160 10.254 1.00 92.19 88 ALA A N 1
ATOM 721 C CA . ALA A 1 88 ? 1.498 -6.525 10.795 1.00 92.19 88 ALA A CA 1
ATOM 722 C C . ALA A 1 88 ? 2.756 -6.858 11.625 1.00 92.19 88 ALA A C 1
ATOM 724 O O . ALA A 1 88 ? 2.735 -7.771 12.447 1.00 92.19 88 ALA A O 1
ATOM 725 N N . ASP A 1 89 ? 3.849 -6.139 11.399 1.00 90.00 89 ASP A N 1
ATOM 726 C CA . ASP A 1 89 ? 5.152 -6.261 12.057 1.00 90.00 89 ASP A CA 1
ATOM 727 C C . ASP A 1 89 ? 5.350 -5.257 13.204 1.00 90.00 89 ASP A C 1
ATOM 729 O O . ASP A 1 89 ? 6.411 -5.233 13.826 1.00 90.00 89 ASP A O 1
ATOM 733 N N . ASN A 1 90 ? 4.333 -4.456 13.524 1.00 89.19 90 ASN A N 1
ATOM 734 C CA . ASN A 1 90 ? 4.415 -3.400 14.520 1.00 89.19 90 ASN A CA 1
ATOM 735 C C . ASN A 1 90 ? 3.778 -3.801 15.859 1.00 89.19 90 ASN A C 1
ATOM 737 O O . ASN A 1 90 ? 2.666 -4.333 15.924 1.00 89.19 90 ASN A O 1
ATOM 741 N N . PHE A 1 91 ? 4.452 -3.452 16.956 1.00 88.88 91 PHE A N 1
ATOM 742 C CA . PHE A 1 91 ? 3.878 -3.534 18.296 1.00 88.88 91 PHE A CA 1
ATOM 743 C C . PHE A 1 91 ? 3.143 -2.238 18.661 1.00 88.88 91 PHE A C 1
ATOM 745 O O . PHE A 1 91 ? 3.576 -1.140 18.296 1.00 88.88 91 PHE A O 1
ATOM 752 N N . THR A 1 92 ? 2.043 -2.355 19.408 1.00 87.44 92 THR A N 1
ATOM 753 C CA . THR A 1 92 ? 1.289 -1.220 19.970 1.00 87.44 92 THR A CA 1
ATOM 754 C C . THR A 1 92 ? 1.846 -0.772 21.314 1.00 87.44 92 THR A C 1
ATOM 756 O O . THR A 1 92 ? 1.764 0.403 21.642 1.00 87.44 92 THR A O 1
ATOM 759 N N . GLY A 1 93 ? 2.435 -1.684 22.089 1.00 85.75 93 GLY A N 1
ATOM 760 C CA . GLY A 1 93 ? 2.917 -1.409 23.437 1.00 85.75 93 GLY A CA 1
ATOM 761 C C . GLY A 1 93 ? 1.800 -1.152 24.456 1.00 85.75 93 GLY A C 1
ATOM 762 O O . GLY A 1 93 ? 0.705 -0.669 24.149 1.00 85.75 93 GLY A O 1
ATOM 763 N N . LYS A 1 94 ? 2.101 -1.455 25.719 1.00 88.00 94 LYS A N 1
ATOM 764 C CA . LYS A 1 94 ? 1.157 -1.335 26.833 1.00 88.00 94 LYS A CA 1
ATOM 765 C C . LYS A 1 94 ? 0.670 0.100 27.044 1.00 88.00 94 LYS A C 1
ATOM 767 O O . LYS A 1 94 ? 1.462 1.015 27.251 1.00 88.00 94 LYS A O 1
ATOM 772 N N . GLY A 1 95 ? -0.652 0.274 27.086 1.00 87.25 95 GLY A N 1
ATOM 773 C CA . GLY A 1 95 ? -1.293 1.550 27.425 1.00 87.25 95 GLY A CA 1
ATOM 774 C C . GLY A 1 95 ? -1.459 2.537 26.264 1.00 87.25 95 GLY A C 1
ATOM 775 O O . GLY A 1 95 ? -1.973 3.633 26.493 1.00 87.25 95 GLY A O 1
ATOM 776 N N . LEU A 1 96 ? -1.096 2.157 25.031 1.00 88.44 96 LEU A N 1
ATOM 777 C CA . LEU A 1 96 ? -1.240 3.018 23.853 1.00 88.44 96 LEU A CA 1
ATOM 778 C C . LEU A 1 96 ? -2.687 3.482 23.638 1.00 88.44 96 LEU A C 1
ATOM 780 O O . LEU A 1 96 ? -2.917 4.672 23.452 1.00 88.44 96 LEU A O 1
ATOM 784 N N . ALA A 1 97 ? -3.661 2.570 23.712 1.00 90.69 97 ALA A N 1
ATOM 785 C CA . ALA A 1 97 ? -5.077 2.900 23.522 1.00 90.69 97 ALA A CA 1
ATOM 786 C C . ALA A 1 97 ? -5.560 3.971 24.518 1.00 90.69 97 ALA A C 1
ATOM 788 O O . ALA A 1 97 ? -6.175 4.965 24.130 1.00 90.69 97 ALA A O 1
ATOM 789 N N . ASN A 1 98 ? -5.195 3.821 25.796 1.00 91.50 98 ASN A N 1
ATOM 790 C CA . ASN A 1 98 ? -5.522 4.805 26.824 1.00 91.50 98 ASN A CA 1
ATOM 791 C C . ASN A 1 98 ? -4.849 6.162 26.551 1.00 91.50 98 ASN A C 1
ATOM 793 O O . ASN A 1 98 ? -5.495 7.198 26.678 1.00 91.50 98 ASN A O 1
ATOM 797 N N . TYR A 1 99 ? -3.575 6.163 26.144 1.00 91.06 99 TYR A N 1
ATOM 798 C CA . TYR A 1 99 ? -2.860 7.386 25.771 1.00 91.06 99 TYR A CA 1
ATOM 799 C C . TYR A 1 99 ? -3.532 8.111 24.596 1.00 91.06 99 TYR A C 1
ATOM 801 O O . TYR A 1 99 ? -3.813 9.304 24.696 1.00 91.06 99 TYR A O 1
ATOM 809 N N . ILE A 1 100 ? -3.839 7.386 23.515 1.00 92.56 100 ILE A N 1
ATOM 810 C CA . ILE A 1 100 ? -4.529 7.925 22.337 1.00 92.56 100 ILE A CA 1
ATOM 811 C C . ILE A 1 100 ? -5.843 8.578 22.769 1.00 92.56 100 ILE A C 1
ATOM 813 O O . ILE A 1 100 ? -6.076 9.751 22.477 1.00 92.56 100 ILE A O 1
ATOM 817 N N . ASN A 1 101 ? -6.671 7.859 23.531 1.00 93.81 101 ASN A N 1
ATOM 818 C CA . ASN A 1 101 ? -7.945 8.388 24.002 1.00 93.81 101 ASN A CA 1
ATOM 819 C C . ASN A 1 101 ? -7.771 9.644 24.879 1.00 93.81 101 ASN A C 1
ATOM 821 O O . ASN A 1 101 ? -8.514 10.610 24.732 1.00 93.81 101 ASN A O 1
ATOM 825 N N . GLN A 1 102 ? -6.779 9.681 25.773 1.00 93.19 102 GLN A N 1
ATOM 826 C CA . GLN A 1 102 ? -6.499 10.868 26.593 1.00 93.19 102 GLN A CA 1
ATOM 827 C C . GLN A 1 102 ? -6.117 12.085 25.743 1.00 93.19 102 GLN A C 1
ATOM 829 O O . GLN A 1 102 ? -6.618 13.183 25.988 1.00 93.19 102 GLN A O 1
ATOM 834 N N . VAL A 1 103 ? -5.265 11.896 24.732 1.00 93.88 103 VAL A N 1
ATOM 835 C CA . VAL A 1 103 ? -4.847 12.975 23.828 1.00 93.88 103 VAL A CA 1
ATOM 836 C C . VAL A 1 103 ? -6.042 13.519 23.048 1.00 93.88 103 VAL A C 1
ATOM 838 O O . VAL A 1 103 ? -6.288 14.723 23.061 1.00 93.88 103 VAL A O 1
ATOM 841 N N . PHE A 1 104 ? -6.845 12.637 22.454 1.00 95.81 104 PHE A N 1
ATOM 842 C CA . PHE A 1 104 ? -8.021 13.032 21.685 1.00 95.81 104 PHE A CA 1
ATOM 843 C C . PHE A 1 104 ? -9.171 13.590 22.542 1.00 95.81 104 PHE A C 1
ATOM 845 O O . PHE A 1 104 ? -10.010 14.309 22.007 1.00 95.81 104 PHE A O 1
ATOM 852 N N . ASN A 1 105 ? -9.234 13.309 23.845 1.00 95.31 105 ASN A N 1
ATOM 853 C CA . ASN A 1 105 ? -10.191 13.970 24.742 1.00 95.31 105 ASN A CA 1
ATOM 854 C C . ASN A 1 105 ? -9.756 15.388 25.130 1.00 95.31 105 ASN A C 1
ATOM 856 O O . ASN A 1 105 ? -10.601 16.236 25.418 1.00 95.31 105 ASN A O 1
ATOM 860 N N . LYS A 1 106 ? -8.446 15.650 25.152 1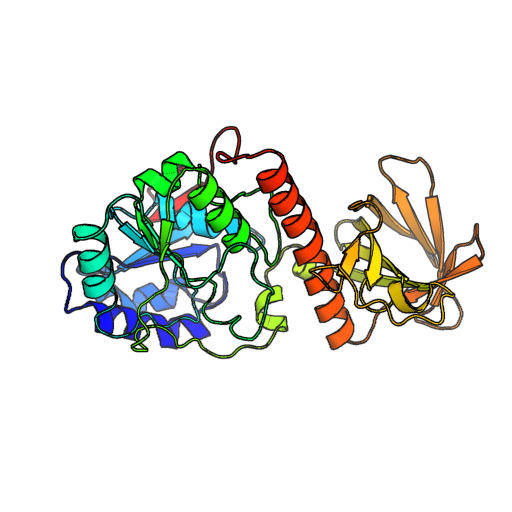.00 95.62 106 LYS A N 1
ATOM 861 C CA . LYS A 1 106 ? -7.888 16.951 25.528 1.00 95.62 106 LYS A CA 1
ATOM 862 C C . LYS A 1 106 ? -7.829 17.919 24.348 1.00 95.62 106 LYS A C 1
ATOM 864 O O . LYS A 1 106 ? -8.203 19.079 24.492 1.00 95.62 106 LYS A O 1
ATOM 869 N N . GLU A 1 107 ? -7.350 17.445 23.205 1.00 94.31 107 GLU A N 1
ATOM 870 C CA . GLU A 1 107 ? -7.066 18.274 22.039 1.00 94.31 107 GLU A CA 1
ATOM 871 C C . GLU A 1 107 ? -8.118 18.048 20.943 1.00 94.31 107 GLU A C 1
ATOM 873 O O . GLU A 1 107 ? -8.502 16.921 20.609 1.00 94.31 107 GLU A O 1
ATOM 878 N N . LYS A 1 108 ? -8.597 19.147 20.358 1.00 92.19 108 LYS A N 1
ATOM 879 C CA . LYS A 1 108 ? -9.494 19.128 19.194 1.00 92.19 108 LYS A CA 1
ATOM 880 C C . LYS A 1 108 ? -8.687 19.424 17.931 1.00 92.19 108 LYS A C 1
ATOM 882 O O . LYS A 1 108 ? -7.690 20.130 18.001 1.00 92.19 108 LYS A O 1
ATOM 887 N N . ASN A 1 109 ? -9.156 18.937 16.781 1.00 95.69 109 ASN A N 1
ATOM 888 C CA . ASN A 1 109 ? -8.561 19.204 15.463 1.00 95.69 109 ASN A CA 1
ATOM 889 C C . ASN A 1 109 ? -7.096 18.743 15.322 1.00 95.69 109 ASN A C 1
ATOM 891 O O . ASN A 1 109 ? -6.264 19.447 14.751 1.00 95.69 109 ASN A O 1
ATOM 895 N N . ILE A 1 110 ? -6.784 17.559 15.846 1.00 96.75 110 ILE A N 1
ATOM 896 C CA . ILE A 1 110 ? -5.455 16.951 15.750 1.00 96.75 110 ILE A CA 1
ATOM 897 C C . ILE A 1 110 ? -5.522 15.569 15.103 1.00 96.75 110 ILE A C 1
ATOM 899 O O . ILE A 1 110 ? -6.575 14.933 15.075 1.00 96.75 110 ILE A O 1
ATOM 903 N N . PHE A 1 111 ? -4.370 15.076 14.669 1.00 96.75 111 PHE A N 1
ATOM 904 C CA . PHE A 1 111 ? -4.125 13.660 14.415 1.00 96.75 111 PHE A CA 1
ATOM 905 C C . PHE A 1 111 ? -2.729 13.282 14.918 1.00 96.75 111 PHE A C 1
ATOM 907 O O . PHE A 1 111 ? -1.856 14.138 15.073 1.00 96.75 111 PHE A O 1
ATOM 914 N N . LEU A 1 112 ? -2.520 11.996 15.193 1.00 93.81 112 LEU A N 1
ATOM 915 C CA . LEU A 1 112 ? -1.259 11.464 15.692 1.00 93.81 112 LEU A CA 1
ATOM 916 C C . LEU A 1 112 ? -0.472 10.788 14.574 1.00 93.81 112 LEU A C 1
ATOM 918 O O . LEU A 1 112 ? -0.980 9.884 13.913 1.00 93.81 112 LEU A O 1
ATOM 922 N N . THR A 1 113 ? 0.777 11.204 14.385 1.00 90.38 113 THR A N 1
ATOM 923 C CA . THR A 1 113 ? 1.722 10.566 13.462 1.00 90.38 113 THR A CA 1
ATOM 924 C C . THR A 1 113 ? 3.160 10.912 13.841 1.00 90.38 113 THR A C 1
ATOM 926 O O . THR A 1 113 ? 3.428 11.984 14.379 1.00 90.38 113 THR A O 1
ATOM 929 N N . ASN A 1 114 ? 4.108 10.032 13.522 1.00 84.44 114 ASN A N 1
ATOM 930 C CA . ASN A 1 114 ? 5.536 10.364 13.575 1.00 84.44 114 ASN A CA 1
ATOM 931 C C . ASN A 1 114 ? 6.063 10.938 12.250 1.00 84.44 114 ASN A C 1
ATOM 933 O O . ASN A 1 114 ? 7.216 11.367 12.176 1.00 84.44 114 ASN A O 1
ATOM 937 N N . ILE A 1 115 ? 5.228 10.973 11.210 1.00 83.38 115 ILE A N 1
ATOM 938 C CA . ILE A 1 115 ? 5.562 11.601 9.938 1.00 83.38 115 ILE A CA 1
ATOM 939 C C . ILE A 1 115 ? 5.517 13.112 10.119 1.00 83.38 115 ILE A C 1
ATOM 941 O O . ILE A 1 115 ? 4.500 13.688 10.493 1.00 83.38 115 ILE A O 1
ATOM 945 N N . LYS A 1 116 ? 6.633 13.767 9.814 1.00 74.75 116 LYS A N 1
ATOM 946 C CA . LYS A 1 116 ? 6.693 15.224 9.753 1.00 74.75 116 LYS A CA 1
ATOM 947 C C . LYS A 1 116 ? 6.462 15.681 8.321 1.00 74.75 116 LYS A C 1
ATOM 949 O O . LYS A 1 116 ? 7.206 15.295 7.415 1.00 74.75 116 LYS A O 1
ATOM 954 N N . SER A 1 117 ? 5.473 16.546 8.135 1.00 65.88 117 SER A N 1
ATOM 955 C CA . SER A 1 117 ? 5.252 17.242 6.872 1.00 65.88 117 SER A CA 1
ATOM 956 C C . SER A 1 117 ? 6.516 17.973 6.429 1.00 65.88 117 SER A C 1
ATOM 958 O O . SER A 1 117 ? 7.242 18.563 7.231 1.00 65.88 117 SER A O 1
ATOM 960 N N . GLY A 1 118 ? 6.856 17.850 5.148 1.00 59.84 118 GLY A N 1
ATOM 961 C CA . GLY A 1 118 ? 8.064 18.459 4.595 1.00 59.84 118 GLY A CA 1
ATOM 962 C C . GLY A 1 118 ? 9.403 17.830 5.020 1.00 59.84 118 GLY A C 1
ATOM 963 O O . GLY A 1 118 ? 10.405 18.149 4.382 1.00 59.84 118 GLY A O 1
ATOM 964 N N . ALA A 1 119 ? 9.459 16.895 5.977 1.00 59.09 119 ALA A N 1
ATOM 965 C CA . ALA A 1 119 ? 10.725 16.311 6.428 1.00 59.09 119 ALA A CA 1
ATOM 966 C C . ALA A 1 119 ? 11.409 15.438 5.360 1.00 59.09 119 ALA A C 1
ATOM 968 O O . ALA A 1 119 ? 10.757 14.856 4.484 1.00 59.09 119 ALA A O 1
ATOM 969 N N . LEU A 1 120 ? 12.744 15.388 5.428 1.00 52.84 120 LEU A N 1
ATOM 970 C CA . LEU A 1 120 ? 13.570 14.424 4.702 1.00 52.84 120 LEU A CA 1
ATOM 971 C C . LEU A 1 120 ? 13.285 13.022 5.256 1.00 52.84 120 LEU A C 1
ATOM 973 O O . LEU A 1 120 ? 13.053 12.868 6.455 1.00 52.84 120 LEU A O 1
ATOM 977 N N . ILE A 1 121 ? 13.284 12.011 4.384 1.00 53.88 121 ILE A N 1
ATOM 978 C CA . ILE A 1 121 ? 13.174 10.609 4.802 1.00 53.88 121 ILE A CA 1
ATOM 979 C C . ILE A 1 121 ? 14.502 10.257 5.470 1.00 53.88 121 ILE A C 1
ATOM 981 O O . ILE A 1 121 ? 15.422 9.808 4.792 1.00 53.88 121 ILE A O 1
ATOM 985 N N . ASP A 1 122 ? 14.624 10.508 6.772 1.00 44.50 122 ASP A N 1
ATOM 986 C CA . ASP A 1 122 ? 15.810 10.125 7.527 1.00 44.50 122 ASP A CA 1
ATOM 987 C C . ASP A 1 122 ? 15.470 9.181 8.693 1.00 44.50 122 ASP A C 1
ATOM 989 O O . ASP A 1 122 ? 14.557 9.409 9.488 1.00 44.50 122 ASP A O 1
ATOM 993 N N . SER A 1 123 ? 16.220 8.079 8.699 1.00 39.94 123 SER A N 1
ATOM 994 C CA . SER A 1 123 ? 16.515 7.081 9.740 1.00 39.94 123 SER A CA 1
ATOM 995 C C . SER A 1 123 ? 15.442 6.389 10.605 1.00 39.94 123 SER A C 1
ATOM 997 O O . SER A 1 123 ? 15.815 5.435 11.281 1.00 39.94 123 SER A O 1
ATOM 999 N N . GLN A 1 124 ? 14.144 6.716 10.575 1.00 46.59 124 GLN A N 1
ATOM 1000 C CA . GLN A 1 124 ? 13.130 5.956 11.355 1.00 46.59 124 GLN A CA 1
ATOM 1001 C C . GLN A 1 124 ? 12.003 5.372 10.498 1.00 46.59 124 GLN A C 1
ATOM 1003 O O . GLN A 1 124 ? 10.830 5.627 10.750 1.00 46.59 124 GLN A O 1
ATOM 1008 N N . LYS A 1 125 ? 12.358 4.583 9.475 1.00 53.00 125 LYS A N 1
ATOM 1009 C CA . LYS A 1 125 ? 11.403 3.984 8.521 1.00 53.00 125 LYS A CA 1
ATOM 1010 C C . LYS A 1 125 ? 10.362 3.070 9.185 1.00 53.00 125 LYS A C 1
ATOM 1012 O O . LYS A 1 125 ? 9.223 3.036 8.730 1.00 53.00 125 LYS A O 1
ATOM 1017 N N . ASP A 1 126 ? 10.720 2.412 10.285 1.00 50.56 126 ASP A N 1
ATOM 1018 C CA . ASP A 1 126 ? 9.951 1.280 10.818 1.00 50.56 126 ASP A CA 1
ATOM 1019 C C . ASP A 1 126 ? 8.735 1.679 11.680 1.00 50.56 126 ASP A C 1
ATOM 1021 O O . ASP A 1 126 ? 7.922 0.830 12.034 1.00 50.56 126 ASP A O 1
ATOM 1025 N N . ILE A 1 127 ? 8.574 2.970 12.004 1.00 57.47 127 ILE A N 1
ATOM 1026 C CA . ILE A 1 127 ? 7.486 3.487 12.866 1.00 57.47 127 ILE A CA 1
ATOM 1027 C C . ILE A 1 127 ? 6.606 4.505 12.107 1.00 57.47 127 ILE A C 1
ATOM 1029 O O . ILE A 1 127 ? 5.652 5.053 12.660 1.00 57.47 127 ILE A O 1
ATOM 1033 N N . LEU A 1 128 ? 6.895 4.774 10.825 1.00 64.25 128 LEU A N 1
ATOM 1034 C CA . LEU A 1 128 ? 6.179 5.790 10.037 1.00 64.25 128 LEU A CA 1
ATOM 1035 C C . LEU A 1 128 ? 4.725 5.404 9.738 1.00 64.25 128 LEU A C 1
ATOM 1037 O O . LEU A 1 128 ? 3.880 6.289 9.655 1.00 64.25 128 LEU A O 1
ATOM 1041 N N . GLY A 1 129 ? 4.421 4.106 9.638 1.00 66.75 129 GLY A N 1
ATOM 1042 C CA . GLY A 1 129 ? 3.086 3.610 9.281 1.00 66.75 129 GLY A CA 1
ATOM 1043 C C . GLY A 1 129 ? 2.004 3.833 10.343 1.00 66.75 129 GLY A C 1
ATOM 1044 O O . GLY A 1 129 ? 0.832 3.553 10.092 1.00 66.75 129 GLY A O 1
ATOM 1045 N N . LYS A 1 130 ? 2.351 4.328 11.539 1.00 84.69 130 LYS A N 1
ATOM 1046 C CA . LYS A 1 130 ? 1.376 4.601 12.601 1.00 84.69 130 LYS A CA 1
ATOM 1047 C C . LYS A 1 130 ? 0.758 5.985 12.420 1.00 84.69 130 LYS A C 1
ATOM 1049 O O . LYS A 1 130 ? 1.372 7.006 12.738 1.00 84.69 130 LYS A O 1
ATOM 1054 N N . VAL A 1 131 ? -0.487 6.004 11.956 1.00 91.88 131 VAL A N 1
ATOM 1055 C CA . VAL A 1 131 ? -1.334 7.200 11.901 1.00 91.88 131 VAL A CA 1
ATOM 1056 C C . VAL A 1 131 ? -2.605 6.910 12.689 1.00 91.88 131 VAL A C 1
ATOM 1058 O O . VAL A 1 131 ? -3.324 5.966 12.358 1.00 91.88 131 VAL A O 1
ATOM 1061 N N . CYS A 1 132 ? -2.881 7.705 13.726 1.00 95.19 132 CYS A N 1
ATOM 1062 C CA . CYS A 1 132 ? -4.156 7.659 14.436 1.00 95.19 132 CYS A CA 1
ATOM 1063 C C . CYS A 1 132 ? -4.920 8.975 14.257 1.00 95.19 132 CYS A C 1
ATOM 1065 O O . CYS A 1 132 ? -4.354 10.056 14.403 1.00 95.19 132 CYS A O 1
ATOM 1067 N N . LEU A 1 133 ? -6.216 8.900 13.980 1.00 97.62 133 LEU A N 1
ATOM 1068 C CA . LEU A 1 133 ? -7.063 10.058 13.701 1.00 97.62 133 LEU A CA 1
ATOM 1069 C C . LEU A 1 133 ? -8.522 9.769 14.040 1.00 97.62 133 LEU A C 1
ATOM 1071 O O . LEU A 1 133 ? -8.909 8.620 14.260 1.00 97.62 133 LEU A O 1
ATOM 1075 N N . ARG A 1 134 ? -9.354 10.811 14.056 1.00 98.38 134 ARG A N 1
ATOM 1076 C CA . ARG A 1 134 ? -10.803 10.625 14.141 1.00 98.38 134 ARG A CA 1
ATOM 1077 C C . ARG A 1 134 ? -11.321 10.023 12.848 1.00 98.38 134 ARG A C 1
ATOM 1079 O O . ARG A 1 134 ? -10.938 10.452 11.757 1.00 98.38 134 ARG A O 1
ATOM 1086 N N . LYS A 1 135 ? -12.246 9.074 12.965 1.00 98.25 135 LYS A N 1
ATOM 1087 C CA . LYS A 1 135 ? -12.873 8.436 11.808 1.00 98.25 135 LYS A CA 1
ATOM 1088 C C . LYS A 1 135 ? -13.593 9.452 10.921 1.00 98.25 135 LYS A C 1
ATOM 1090 O O . LYS A 1 135 ? -13.522 9.353 9.700 1.00 98.25 135 LYS A O 1
ATOM 1095 N N . GLU A 1 136 ? -14.226 10.462 11.517 1.00 98.00 136 GLU A N 1
ATOM 1096 C CA . GLU A 1 136 ? -14.862 11.548 10.765 1.00 98.00 136 GLU A CA 1
ATOM 1097 C C . GLU A 1 136 ? -13.880 12.318 9.871 1.00 98.00 136 GLU A C 1
ATOM 1099 O O . GLU A 1 136 ? -14.219 12.649 8.737 1.00 98.00 136 GLU A O 1
ATOM 1104 N N . ASP A 1 137 ? -12.656 12.560 10.335 1.00 98.25 137 ASP A N 1
ATOM 1105 C CA . ASP A 1 137 ? -11.652 13.311 9.584 1.00 98.25 137 ASP A CA 1
ATOM 1106 C C . ASP A 1 137 ? -11.066 12.467 8.450 1.00 98.25 137 ASP A C 1
ATOM 1108 O O . ASP A 1 137 ? -10.884 12.961 7.338 1.00 98.25 137 ASP A O 1
ATOM 1112 N N . PHE A 1 138 ? -10.890 11.163 8.682 1.00 98.12 138 PHE A N 1
ATOM 1113 C CA . PHE A 1 138 ? -10.539 10.211 7.628 1.00 98.12 138 PHE A CA 1
ATOM 1114 C C . PHE A 1 138 ? -11.590 10.169 6.507 1.00 98.12 138 PHE A C 1
ATOM 1116 O O . PHE A 1 138 ? -11.245 10.145 5.323 1.00 98.12 138 PHE A O 1
ATOM 1123 N N . ILE A 1 139 ? -12.877 10.198 6.875 1.00 97.38 139 ILE A N 1
ATOM 1124 C CA . ILE A 1 139 ? -13.993 10.246 5.922 1.00 97.38 139 ILE A CA 1
ATOM 1125 C C . ILE A 1 139 ? -13.986 11.565 5.140 1.00 97.38 139 ILE A C 1
ATOM 1127 O O . ILE A 1 139 ? -14.131 11.539 3.916 1.00 97.38 139 ILE A O 1
ATOM 1131 N N . LYS A 1 140 ? -13.761 12.706 5.811 1.00 97.25 140 LYS A N 1
ATOM 1132 C CA . LYS A 1 140 ? -13.703 14.036 5.173 1.00 97.25 140 LYS A CA 1
ATOM 1133 C C . LYS A 1 140 ? -12.631 14.126 4.085 1.00 97.25 140 LYS A C 1
ATOM 1135 O O . LYS A 1 140 ? -12.864 14.791 3.082 1.00 97.25 140 LYS A O 1
ATOM 1140 N N . VAL A 1 141 ? -11.486 13.457 4.254 1.00 97.44 141 VAL A N 1
ATOM 1141 C CA . VAL A 1 141 ? -10.403 13.432 3.247 1.00 97.44 141 VAL A CA 1
ATOM 1142 C C . VAL A 1 141 ? -10.517 12.271 2.246 1.00 97.44 141 VAL A C 1
ATOM 1144 O O . VAL A 1 141 ? -9.662 12.129 1.372 1.00 97.44 141 VAL A O 1
ATOM 1147 N N . CYS A 1 142 ? -11.571 11.454 2.351 1.00 97.62 142 CYS A N 1
ATOM 1148 C CA . CYS A 1 142 ? -11.823 10.258 1.539 1.00 97.62 142 CYS A CA 1
ATOM 1149 C C . CYS A 1 142 ? -10.675 9.236 1.541 1.00 97.62 142 CYS A C 1
ATOM 1151 O O . CYS A 1 142 ? -10.369 8.619 0.521 1.00 97.62 142 CYS A O 1
ATOM 1153 N N . GLY A 1 143 ? -10.069 9.041 2.712 1.00 97.50 143 GLY A N 1
ATOM 1154 C CA . GLY A 1 143 ? -9.073 8.006 2.955 1.00 97.50 143 GLY A CA 1
ATOM 1155 C C . GLY A 1 143 ? -7.694 8.243 2.328 1.00 97.50 143 GLY A C 1
ATOM 1156 O O . GLY A 1 143 ? -7.308 9.370 2.009 1.00 97.50 143 GLY A O 1
ATOM 1157 N N . TYR A 1 144 ? -6.924 7.163 2.199 1.00 98.06 144 TYR A N 1
ATOM 1158 C CA . TYR A 1 144 ? -5.672 7.083 1.441 1.00 98.06 144 TYR A CA 1
ATOM 1159 C C . TYR A 1 144 ? -5.944 7.171 -0.063 1.00 98.06 144 TYR A C 1
ATOM 1161 O O . TYR A 1 144 ? -6.932 6.607 -0.526 1.00 98.06 144 TYR A O 1
ATOM 1169 N N . ASP A 1 145 ? -5.074 7.829 -0.835 1.00 98.19 145 ASP A N 1
ATOM 1170 C CA . ASP A 1 145 ? -5.218 7.930 -2.294 1.00 98.19 145 ASP A CA 1
ATOM 1171 C C . ASP A 1 145 ? -4.959 6.562 -2.956 1.00 98.19 145 ASP A C 1
ATOM 1173 O O . ASP A 1 145 ? -3.830 6.069 -2.979 1.00 98.19 145 ASP A O 1
ATOM 1177 N N . GLU A 1 146 ? -6.011 5.918 -3.470 1.00 97.50 146 GLU A N 1
ATOM 1178 C CA . GLU A 1 146 ? -5.934 4.581 -4.084 1.00 97.50 146 GLU A CA 1
ATOM 1179 C C . GLU A 1 146 ? -5.334 4.600 -5.489 1.00 97.50 146 GLU A C 1
ATOM 1181 O O . GLU A 1 146 ? -5.070 3.539 -6.055 1.00 97.50 146 GLU A O 1
ATOM 1186 N N . SER A 1 147 ? -5.077 5.789 -6.050 1.00 95.69 147 SER A N 1
ATOM 1187 C CA . SER A 1 147 ? -4.270 5.907 -7.266 1.00 95.69 147 SER A CA 1
ATOM 1188 C C . SER A 1 147 ? -2.781 5.658 -7.006 1.00 95.69 147 SER A C 1
ATOM 1190 O O . SER A 1 147 ? -2.047 5.342 -7.946 1.00 95.69 147 SER A O 1
ATOM 1192 N N . MET A 1 148 ? -2.338 5.749 -5.743 1.00 95.81 148 MET A N 1
ATOM 1193 C CA . MET A 1 148 ? -1.002 5.328 -5.333 1.00 95.81 148 MET A CA 1
ATOM 1194 C C . MET A 1 148 ? -0.945 3.805 -5.246 1.00 95.81 148 MET A C 1
ATOM 1196 O O . MET A 1 148 ? -1.720 3.169 -4.531 1.00 95.81 148 MET A O 1
ATOM 1200 N N . VAL A 1 149 ? -0.010 3.224 -5.989 1.00 92.81 149 VAL A N 1
ATOM 1201 C CA . VAL A 1 149 ? 0.167 1.774 -6.115 1.00 92.81 149 VAL A CA 1
ATOM 1202 C C . VAL A 1 149 ? 1.610 1.398 -5.818 1.00 92.81 149 VAL A C 1
ATOM 1204 O O . VAL A 1 149 ? 2.518 2.215 -5.960 1.00 92.81 149 VAL A O 1
ATOM 1207 N N . ASN A 1 150 ? 1.841 0.138 -5.456 1.00 91.94 150 ASN A N 1
ATOM 1208 C CA . ASN A 1 150 ? 3.130 -0.343 -4.963 1.00 91.94 150 ASN A CA 1
ATOM 1209 C C . ASN A 1 150 ? 3.568 0.381 -3.670 1.00 91.94 150 ASN A C 1
ATOM 1211 O O . ASN A 1 150 ? 2.754 0.896 -2.904 1.00 91.94 150 ASN A O 1
ATOM 1215 N N . TYR A 1 151 ? 4.873 0.390 -3.409 1.00 91.44 151 TYR A N 1
ATOM 1216 C CA . TYR A 1 151 ? 5.447 0.830 -2.147 1.00 91.44 151 TYR A CA 1
ATOM 1217 C C . TYR A 1 151 ? 5.682 2.350 -2.052 1.00 91.44 151 TYR A C 1
ATOM 1219 O O . TYR A 1 151 ? 6.476 2.914 -2.810 1.00 91.44 151 TYR A O 1
ATOM 1227 N N . GLY A 1 152 ? 5.130 2.960 -0.999 1.00 90.06 152 GLY A N 1
ATOM 1228 C CA . GLY A 1 152 ? 5.609 4.202 -0.392 1.00 90.06 152 GLY A CA 1
ATOM 1229 C C . GLY A 1 152 ? 4.850 5.470 -0.789 1.00 90.06 152 GLY A C 1
ATOM 1230 O O . GLY A 1 152 ? 4.231 5.541 -1.847 1.00 90.06 152 GLY A O 1
ATOM 1231 N N . PHE A 1 153 ? 5.008 6.501 0.053 1.00 92.00 153 PHE A N 1
ATOM 1232 C CA . PHE A 1 153 ? 4.431 7.856 -0.036 1.00 92.00 153 PHE A CA 1
ATOM 1233 C C . PHE A 1 153 ? 2.938 8.006 0.297 1.00 92.00 153 PHE A C 1
ATOM 1235 O O . PHE A 1 153 ? 2.496 9.135 0.507 1.00 92.00 153 PHE A O 1
ATOM 1242 N N . GLU A 1 154 ? 2.188 6.921 0.471 1.00 94.81 154 GLU A N 1
ATOM 1243 C CA . GLU A 1 154 ? 0.761 6.974 0.809 1.00 94.81 154 GLU A CA 1
ATOM 1244 C C . GLU A 1 154 ? 0.473 7.592 2.188 1.00 94.81 154 GLU A C 1
ATOM 1246 O O . GLU A 1 154 ? -0.447 8.400 2.319 1.00 94.81 154 GLU A O 1
ATOM 1251 N N . ASP A 1 155 ? 1.277 7.280 3.215 1.00 93.56 155 ASP A N 1
ATOM 1252 C CA . ASP A 1 155 ? 1.109 7.893 4.539 1.00 93.56 155 ASP A CA 1
ATOM 1253 C C . ASP A 1 155 ? 1.478 9.381 4.527 1.00 93.56 155 ASP A C 1
ATOM 1255 O O . ASP A 1 155 ? 0.788 10.195 5.137 1.00 93.56 155 ASP A O 1
ATOM 1259 N N . PHE A 1 156 ? 2.528 9.764 3.790 1.00 93.12 156 PHE A N 1
ATOM 1260 C CA . PHE A 1 156 ? 2.905 11.171 3.642 1.00 93.12 156 PHE A CA 1
ATOM 1261 C C . PHE A 1 156 ? 1.791 11.972 2.962 1.00 93.12 156 PHE A C 1
ATOM 1263 O O . PHE A 1 156 ? 1.468 13.069 3.409 1.00 93.12 156 PHE A O 1
ATOM 1270 N N . ASP A 1 157 ? 1.182 11.426 1.910 1.00 96.38 157 ASP A N 1
ATOM 1271 C CA . ASP A 1 157 ? 0.046 12.049 1.235 1.00 96.38 157 ASP A CA 1
ATOM 1272 C C . ASP A 1 157 ? -1.158 12.237 2.156 1.00 96.38 157 ASP A C 1
ATOM 1274 O O . ASP A 1 157 ? -1.693 13.345 2.229 1.00 96.38 157 ASP A O 1
ATOM 1278 N N . LEU A 1 158 ? -1.538 11.205 2.915 1.00 97.00 158 LEU A N 1
ATOM 1279 C CA . LEU A 1 158 ? -2.619 11.321 3.890 1.00 97.00 158 LEU A CA 1
ATOM 1280 C C . LEU A 1 158 ? -2.324 12.419 4.923 1.00 97.00 158 LEU A C 1
ATOM 1282 O O . LEU A 1 158 ? -3.176 13.272 5.161 1.00 97.00 158 LEU A O 1
ATOM 1286 N N . VAL A 1 159 ? -1.115 12.436 5.494 1.00 95.44 159 VAL A N 1
ATOM 1287 C CA . VAL A 1 159 ? -0.680 13.445 6.476 1.00 95.44 159 VAL A CA 1
ATOM 1288 C C . VAL A 1 159 ? -0.764 14.857 5.896 1.00 95.44 159 VAL A C 1
ATOM 1290 O O . VAL A 1 159 ? -1.379 15.730 6.506 1.00 95.44 159 VAL A O 1
ATOM 1293 N N . ASN A 1 160 ? -0.236 15.072 4.689 1.00 95.69 160 ASN A N 1
ATOM 1294 C CA . ASN A 1 160 ? -0.301 16.371 4.020 1.00 95.69 160 ASN A CA 1
ATOM 1295 C C . ASN A 1 160 ? -1.754 16.823 3.800 1.00 95.69 160 ASN A C 1
ATOM 1297 O O . ASN A 1 160 ? -2.080 17.994 3.991 1.00 95.69 160 ASN A O 1
ATOM 1301 N N . ARG A 1 161 ? -2.651 15.911 3.406 1.00 97.50 161 ARG A N 1
ATOM 1302 C CA . ARG A 1 161 ? -4.067 16.236 3.173 1.00 97.50 161 ARG A CA 1
ATOM 1303 C C . ARG A 1 161 ? -4.833 16.513 4.463 1.00 97.50 161 ARG A C 1
ATOM 1305 O O . ARG A 1 161 ? -5.672 17.413 4.469 1.00 97.50 161 ARG A O 1
ATOM 1312 N N . LEU A 1 162 ? -4.518 15.811 5.552 1.00 97.50 162 LEU A N 1
ATOM 1313 C CA . LEU A 1 162 ? -5.059 16.105 6.882 1.00 97.50 162 LEU A CA 1
ATOM 1314 C C . LEU A 1 162 ? -4.639 17.507 7.346 1.00 97.50 162 LEU A C 1
ATOM 1316 O O . LEU A 1 162 ? -5.488 18.283 7.783 1.00 97.50 162 LEU A O 1
ATOM 1320 N N . GLU A 1 163 ? -3.373 17.884 7.170 1.00 96.75 163 GLU A N 1
ATOM 1321 C CA . GLU A 1 163 ? -2.900 19.243 7.472 1.00 96.75 163 GLU A CA 1
ATOM 1322 C C . GLU A 1 163 ? -3.571 20.309 6.596 1.00 96.75 163 GLU A C 1
ATOM 1324 O O . GLU A 1 163 ? -4.040 21.328 7.102 1.00 96.75 163 GLU A O 1
ATOM 1329 N N . LEU A 1 164 ? -3.696 20.061 5.286 1.00 96.81 164 LEU A N 1
ATOM 1330 C CA . LEU A 1 164 ? -4.415 20.952 4.366 1.00 96.81 164 LEU A CA 1
ATOM 1331 C C . LEU A 1 164 ? -5.896 21.118 4.743 1.00 96.81 164 LEU A C 1
ATOM 1333 O O . LEU A 1 164 ? -6.482 22.159 4.447 1.00 96.81 164 LEU A O 1
ATOM 1337 N N . SER A 1 165 ? -6.492 20.122 5.408 1.00 97.25 165 SER A N 1
ATOM 1338 C CA . SER A 1 165 ? -7.858 20.194 5.943 1.00 97.25 165 SER A CA 1
ATOM 1339 C C . SER A 1 165 ? -7.987 21.032 7.227 1.00 97.25 165 SER A C 1
ATOM 1341 O O . SER A 1 165 ? -9.099 21.266 7.696 1.00 97.25 165 SER A O 1
ATOM 1343 N N . GLY A 1 166 ? -6.869 21.531 7.769 1.00 96.44 166 GLY A N 1
ATOM 1344 C CA . GLY A 1 166 ? -6.815 22.370 8.967 1.00 96.44 166 GLY A CA 1
ATOM 1345 C C . GLY A 1 166 ? -6.517 21.616 10.265 1.00 96.44 166 GLY A C 1
ATOM 1346 O O . GLY A 1 166 ? -6.637 22.208 11.338 1.00 96.44 166 GLY A O 1
ATOM 1347 N N . LEU A 1 167 ? -6.140 20.336 10.193 1.00 97.12 167 LEU A N 1
ATOM 1348 C CA . LEU A 1 167 ? -5.735 19.562 11.367 1.00 97.12 167 LEU A CA 1
ATOM 1349 C C . LEU A 1 167 ? -4.257 19.779 11.693 1.00 97.12 167 LEU A C 1
ATOM 1351 O O . LEU A 1 167 ? -3.436 20.025 10.812 1.00 97.12 167 LEU A O 1
ATOM 1355 N N . LEU A 1 168 ? -3.907 19.634 12.968 1.00 95.25 168 LEU A N 1
ATOM 1356 C CA . LEU A 1 168 ? -2.524 19.715 13.431 1.00 95.25 168 LEU A CA 1
ATOM 1357 C C . LEU A 1 168 ? -1.959 18.314 13.691 1.00 95.25 168 LEU A C 1
ATOM 1359 O O . LEU A 1 168 ? -2.544 17.526 14.437 1.00 95.25 168 LEU A O 1
ATOM 1363 N N . SER A 1 169 ? -0.801 18.013 13.101 1.00 92.56 169 SER A N 1
ATOM 1364 C CA . SER A 1 169 ? -0.067 16.782 13.398 1.00 92.56 169 SER A CA 1
ATOM 1365 C C . SER A 1 169 ? 0.553 16.858 14.794 1.00 92.56 169 SER A C 1
ATOM 1367 O O . SER A 1 169 ? 1.207 17.851 15.128 1.00 92.56 169 SER A O 1
ATOM 1369 N N . GLN A 1 170 ? 0.443 15.791 15.575 1.00 90.81 170 GLN A N 1
ATOM 1370 C CA . GLN A 1 170 ? 1.145 15.641 16.844 1.00 90.81 170 GLN A CA 1
ATOM 1371 C C . GLN A 1 170 ? 1.885 14.298 16.880 1.00 90.81 170 GLN A C 1
ATOM 1373 O O . GLN A 1 170 ? 1.342 13.260 16.511 1.00 90.81 170 GLN A O 1
ATOM 1378 N N . SER A 1 171 ? 3.140 14.304 17.333 1.00 85.94 171 SER A N 1
ATOM 1379 C CA . SER A 1 171 ? 3.916 13.070 17.483 1.00 85.94 171 SER A CA 1
ATOM 1380 C C . SER A 1 171 ? 3.417 12.233 18.653 1.00 85.94 171 SER A C 1
ATOM 1382 O O . SER A 1 171 ? 2.973 12.776 19.671 1.00 85.94 171 SER A O 1
ATOM 1384 N N . PHE A 1 172 ? 3.582 10.914 18.560 1.00 78.62 172 PHE A N 1
ATOM 1385 C CA . PHE A 1 172 ? 3.422 10.050 19.725 1.00 78.62 172 PHE A CA 1
ATOM 1386 C C . PHE A 1 172 ? 4.430 10.490 20.800 1.00 78.62 172 PHE A C 1
ATOM 1388 O O . PHE A 1 172 ? 5.596 10.754 20.502 1.00 78.62 172 PHE A O 1
ATOM 1395 N N . GLY A 1 173 ? 3.974 10.655 22.045 1.00 65.62 173 GLY A N 1
ATOM 1396 C CA . GLY A 1 173 ? 4.823 11.115 23.146 1.00 65.62 173 GLY A CA 1
ATOM 1397 C C . GLY A 1 173 ? 6.093 10.266 23.296 1.00 65.62 173 GLY A C 1
ATOM 1398 O O . GLY A 1 173 ? 6.058 9.054 23.111 1.00 65.62 173 GLY A O 1
ATOM 1399 N N . PHE A 1 174 ? 7.207 10.909 23.663 1.00 49.69 174 PHE A N 1
ATOM 1400 C CA . PHE A 1 174 ? 8.579 10.361 23.713 1.00 49.69 174 PHE A CA 1
ATOM 1401 C C . PHE A 1 174 ? 8.796 9.123 24.610 1.00 49.69 174 PHE A C 1
ATOM 1403 O O . PHE A 1 174 ? 9.886 8.552 24.620 1.00 49.69 174 PHE A O 1
ATOM 1410 N N . ASN A 1 175 ? 7.782 8.674 25.346 1.00 52.38 175 ASN A N 1
ATOM 1411 C CA . ASN A 1 175 ? 7.853 7.452 26.135 1.00 52.38 175 ASN A CA 1
ATOM 1412 C C . ASN A 1 175 ? 7.448 6.272 25.252 1.00 52.38 175 ASN A C 1
ATOM 1414 O O . ASN A 1 175 ? 6.266 5.958 25.244 1.00 52.38 175 ASN A O 1
ATOM 1418 N N . SER A 1 176 ? 8.405 5.720 24.491 1.00 54.25 176 SER A N 1
ATOM 1419 C CA . SER A 1 176 ? 8.632 4.320 24.031 1.00 54.25 176 SER A CA 1
ATOM 1420 C C . SER A 1 176 ? 7.484 3.296 23.840 1.00 54.25 176 SER A C 1
ATOM 1422 O O . SER A 1 176 ? 7.750 2.150 23.477 1.00 54.25 176 SER A O 1
ATOM 1424 N N . ILE A 1 177 ? 6.220 3.643 24.040 1.00 56.34 177 ILE A N 1
ATOM 1425 C CA . ILE A 1 177 ? 5.067 2.759 23.941 1.00 56.34 177 ILE A CA 1
ATOM 1426 C C . ILE A 1 177 ? 4.759 2.583 22.458 1.00 56.34 177 ILE A C 1
ATOM 1428 O O . ILE A 1 177 ? 4.463 3.548 21.754 1.00 56.34 177 ILE A O 1
ATOM 1432 N N . GLY A 1 178 ? 4.851 1.341 21.984 1.00 56.69 178 GLY A N 1
ATOM 1433 C CA . GLY A 1 178 ? 4.440 0.992 20.627 1.00 56.69 178 GLY A CA 1
ATOM 1434 C C . GLY A 1 178 ? 5.347 1.522 19.538 1.00 56.69 178 GLY A C 1
ATOM 1435 O O . GLY A 1 178 ? 4.885 1.773 18.433 1.00 56.69 178 GLY A O 1
ATOM 1436 N N . GLN A 1 179 ? 6.625 1.737 19.833 1.00 62.44 179 GLN A N 1
ATOM 1437 C CA . GLN A 1 179 ? 7.607 2.206 18.851 1.00 62.44 179 GLN A CA 1
ATOM 1438 C C . GLN A 1 179 ? 8.546 1.092 18.370 1.00 62.44 179 GLN A C 1
ATOM 1440 O O . GLN A 1 179 ? 9.516 1.368 17.677 1.00 62.44 179 GLN A O 1
ATOM 1445 N N . SER A 1 180 ? 8.268 -0.169 18.707 1.00 68.31 180 SER A N 1
ATOM 1446 C CA . SER A 1 180 ? 9.005 -1.313 18.173 1.00 68.31 180 SER A CA 1
ATOM 1447 C C . SER A 1 180 ? 8.282 -1.933 16.978 1.00 68.31 180 SER A C 1
ATOM 1449 O O . SER A 1 180 ? 7.055 -2.082 16.966 1.00 68.31 180 SER A O 1
ATOM 1451 N N . ALA A 1 181 ? 9.075 -2.329 15.991 1.00 72.94 181 ALA A N 1
ATOM 1452 C CA . ALA A 1 181 ? 8.668 -3.159 14.872 1.00 72.94 181 ALA A CA 1
ATOM 1453 C C . ALA A 1 181 ? 9.678 -4.299 14.707 1.00 72.94 181 ALA A C 1
ATOM 1455 O O . ALA A 1 181 ? 10.820 -4.208 15.171 1.00 72.94 181 ALA A O 1
ATOM 1456 N N . ILE A 1 182 ? 9.251 -5.384 14.074 1.00 73.88 182 ILE A N 1
ATOM 1457 C CA . ILE A 1 182 ? 10.149 -6.471 13.697 1.00 73.88 182 ILE A CA 1
ATOM 1458 C C . ILE A 1 182 ? 10.977 -5.996 12.501 1.00 73.88 182 ILE A C 1
ATOM 1460 O O . ILE A 1 182 ? 10.430 -5.631 11.460 1.00 73.88 182 ILE A O 1
ATOM 1464 N N . ALA A 1 183 ? 12.303 -5.995 12.657 1.00 73.19 183 ALA A N 1
ATOM 1465 C CA . ALA A 1 183 ? 13.211 -5.671 11.565 1.00 73.19 183 ALA A CA 1
ATOM 1466 C C . ALA A 1 183 ? 13.058 -6.702 10.438 1.00 73.19 183 ALA A C 1
ATOM 1468 O O . ALA A 1 183 ? 13.145 -7.907 10.681 1.00 73.19 183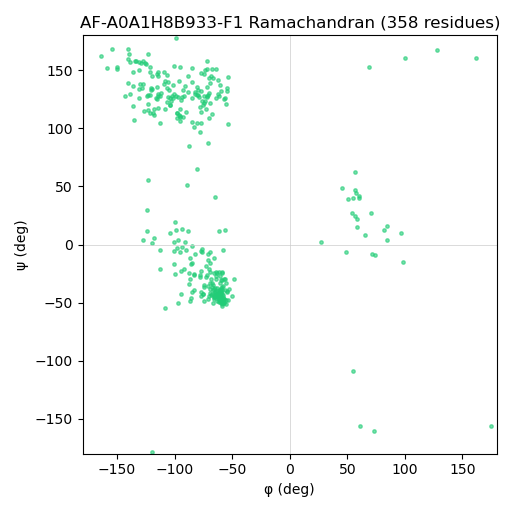 ALA A O 1
ATOM 1469 N N . HIS A 1 184 ? 12.869 -6.229 9.208 1.00 64.44 184 HIS A N 1
ATOM 1470 C CA . HIS A 1 184 ? 12.687 -7.077 8.034 1.00 64.44 184 HIS A CA 1
ATOM 1471 C C . HIS A 1 184 ? 13.548 -6.602 6.858 1.00 64.44 184 HIS A C 1
ATOM 1473 O O . HIS A 1 184 ? 13.972 -5.448 6.785 1.00 64.44 184 HIS A O 1
ATOM 1479 N N . GLN A 1 185 ? 13.821 -7.514 5.924 1.00 70.75 185 GLN A N 1
ATOM 1480 C CA . GLN A 1 185 ? 14.568 -7.202 4.704 1.00 70.75 185 GLN A CA 1
ATOM 1481 C C . GLN A 1 185 ? 13.671 -6.473 3.696 1.00 70.75 185 GLN A C 1
ATOM 1483 O O . GLN A 1 185 ? 12.477 -6.760 3.594 1.00 70.75 185 GLN A O 1
ATOM 1488 N N . VAL A 1 186 ? 14.254 -5.570 2.901 1.00 70.31 186 VAL A N 1
ATOM 1489 C CA . VAL A 1 186 ? 13.537 -4.792 1.868 1.00 70.31 186 VAL A CA 1
ATOM 1490 C C . VAL A 1 186 ? 12.742 -5.691 0.916 1.00 70.31 186 VAL A C 1
ATOM 1492 O O . VAL A 1 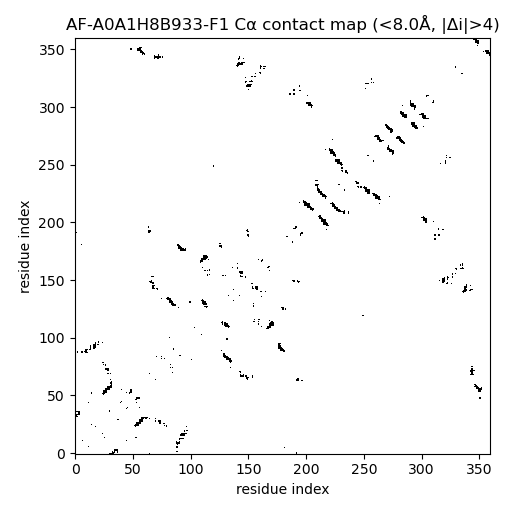186 ? 11.609 -5.364 0.559 1.00 70.31 186 VAL A O 1
ATOM 1495 N N . GLU A 1 187 ? 13.300 -6.850 0.562 1.00 75.00 187 GLU A N 1
ATOM 1496 C CA . GLU A 1 187 ? 12.655 -7.868 -0.272 1.00 75.00 187 GLU A CA 1
ATOM 1497 C C . GLU A 1 187 ? 11.250 -8.232 0.216 1.00 75.00 187 GLU A C 1
ATOM 1499 O O . GLU A 1 187 ? 10.302 -8.314 -0.567 1.00 75.00 187 GLU A O 1
ATOM 1504 N N . GLU A 1 188 ? 11.090 -8.412 1.524 1.00 79.06 188 GLU A N 1
ATOM 1505 C CA . GLU A 1 188 ? 9.828 -8.852 2.099 1.00 79.06 188 GLU A CA 1
ATOM 1506 C C . GLU A 1 188 ? 8.737 -7.785 1.946 1.00 79.06 188 GLU A C 1
ATOM 1508 O O . GLU A 1 188 ? 7.574 -8.097 1.671 1.00 79.06 188 GLU A O 1
ATOM 1513 N N . SER A 1 189 ? 9.128 -6.513 2.059 1.00 80.31 189 SER A N 1
ATOM 1514 C CA . SER A 1 189 ? 8.266 -5.348 1.839 1.00 80.31 189 SER A CA 1
ATOM 1515 C C . SER A 1 189 ? 7.792 -5.191 0.405 1.00 80.31 189 SER A C 1
ATOM 1517 O O . SER A 1 189 ? 6.711 -4.648 0.195 1.00 80.31 189 SER A O 1
ATOM 1519 N N . LEU A 1 190 ? 8.528 -5.736 -0.561 1.00 86.00 190 LEU A N 1
ATOM 1520 C CA . LEU A 1 190 ? 8.185 -5.655 -1.978 1.00 86.00 190 LEU A CA 1
ATOM 1521 C C . LEU A 1 190 ? 7.529 -6.928 -2.525 1.00 86.00 190 LEU A C 1
ATOM 1523 O O . LEU A 1 190 ? 6.916 -6.879 -3.588 1.00 86.00 190 LEU A O 1
ATOM 1527 N N . LYS A 1 191 ? 7.632 -8.065 -1.827 1.00 88.56 191 LYS A N 1
ATOM 1528 C CA . LYS A 1 191 ? 7.300 -9.399 -2.357 1.00 88.56 191 LYS A CA 1
ATOM 1529 C C . LYS A 1 191 ? 5.889 -9.539 -2.940 1.00 88.56 191 LYS A C 1
ATOM 1531 O O . LYS A 1 191 ? 5.725 -10.206 -3.958 1.00 88.56 191 LYS A O 1
ATOM 1536 N N . ASN A 1 192 ? 4.888 -8.939 -2.293 1.00 91.50 192 ASN A N 1
ATOM 1537 C CA . ASN A 1 192 ? 3.483 -9.024 -2.717 1.00 91.50 192 ASN A CA 1
ATOM 1538 C C . ASN A 1 192 ? 3.006 -7.773 -3.478 1.00 91.50 192 ASN A C 1
ATOM 1540 O O . ASN A 1 192 ? 1.827 -7.689 -3.814 1.00 91.50 192 ASN A O 1
ATOM 1544 N N . GLU A 1 193 ? 3.885 -6.795 -3.710 1.00 91.50 193 GLU A N 1
ATOM 1545 C CA . GLU A 1 193 ? 3.553 -5.609 -4.501 1.00 91.50 193 GLU A CA 1
ATOM 1546 C C . GLU A 1 193 ? 3.358 -6.017 -5.971 1.00 91.50 193 GLU A C 1
ATOM 1548 O O . GLU A 1 193 ? 4.039 -6.914 -6.486 1.00 91.50 193 GLU A O 1
ATOM 1553 N N . GLU A 1 194 ? 2.427 -5.355 -6.658 1.00 92.38 194 GLU A N 1
ATOM 1554 C CA . GLU A 1 194 ? 2.018 -5.705 -8.023 1.00 92.38 194 GLU A CA 1
ATOM 1555 C C . GLU A 1 194 ? 3.205 -5.783 -8.990 1.00 92.38 194 GLU A C 1
ATOM 1557 O O . GLU A 1 194 ? 3.355 -6.770 -9.722 1.00 92.38 194 GLU A O 1
ATOM 1562 N N . ILE A 1 195 ? 4.072 -4.765 -8.969 1.00 92.31 195 ILE A N 1
ATOM 1563 C CA . ILE A 1 195 ? 5.237 -4.697 -9.853 1.00 92.31 195 ILE A CA 1
ATOM 1564 C C . ILE A 1 195 ? 6.186 -5.881 -9.640 1.00 92.31 195 ILE A C 1
ATOM 1566 O O . ILE A 1 195 ? 6.675 -6.442 -10.616 1.00 92.31 195 ILE A O 1
ATOM 1570 N N . SER A 1 196 ? 6.393 -6.318 -8.395 1.00 92.50 196 SER A N 1
ATOM 1571 C CA . SER A 1 196 ? 7.285 -7.431 -8.057 1.00 92.50 196 SER A CA 1
ATOM 1572 C C . SER A 1 196 ? 6.721 -8.765 -8.534 1.00 92.50 196 SER A C 1
ATOM 1574 O O . SER A 1 196 ? 7.436 -9.567 -9.134 1.00 92.50 196 SER A O 1
ATOM 1576 N N . CYS A 1 197 ? 5.425 -9.008 -8.315 1.00 92.56 197 CYS A N 1
ATOM 1577 C CA . CYS A 1 197 ? 4.781 -10.253 -8.737 1.00 92.56 197 CYS A CA 1
ATOM 1578 C C . CYS A 1 197 ? 4.760 -10.396 -10.270 1.00 92.56 197 CYS A C 1
ATOM 1580 O O . CYS A 1 197 ? 4.946 -11.498 -10.809 1.00 92.56 197 CYS A O 1
ATOM 1582 N N . ARG A 1 198 ? 4.559 -9.278 -10.978 1.00 94.75 198 ARG A N 1
ATOM 1583 C CA . ARG A 1 198 ? 4.464 -9.229 -12.442 1.00 94.75 198 ARG A CA 1
ATOM 1584 C C . ARG A 1 198 ? 5.814 -9.099 -13.145 1.00 94.75 198 ARG A C 1
ATOM 1586 O O . ARG A 1 198 ? 5.845 -9.288 -14.356 1.00 94.75 198 ARG A O 1
ATOM 1593 N N . LEU A 1 199 ? 6.910 -8.816 -12.440 1.00 95.50 199 LEU A N 1
ATOM 1594 C CA . LEU A 1 199 ? 8.216 -8.585 -13.058 1.00 95.50 199 LEU A CA 1
ATOM 1595 C C . LEU A 1 199 ? 8.748 -9.831 -13.780 1.00 95.50 199 LEU A C 1
ATOM 1597 O O . LEU A 1 199 ? 8.871 -10.900 -13.181 1.00 95.50 199 LEU A O 1
ATOM 1601 N N . GLU A 1 200 ? 9.100 -9.669 -15.054 1.00 95.12 200 GLU A N 1
ATOM 1602 C CA . GLU A 1 200 ? 9.853 -10.643 -15.854 1.00 95.12 200 GLU A CA 1
ATOM 1603 C C . GLU A 1 200 ? 11.346 -10.289 -15.865 1.00 95.12 200 GLU A C 1
ATOM 1605 O O . GLU A 1 200 ? 12.209 -11.126 -15.608 1.00 95.12 200 GLU A O 1
ATOM 1610 N N . SER A 1 201 ? 11.674 -9.033 -16.174 1.00 94.44 201 SER A N 1
ATOM 1611 C CA . SER A 1 201 ? 13.053 -8.539 -16.145 1.00 94.44 201 SER A CA 1
ATOM 1612 C C . SER A 1 201 ? 13.119 -7.016 -16.149 1.00 94.44 201 SER A C 1
ATOM 1614 O O . SER A 1 201 ? 12.159 -6.342 -16.519 1.00 94.44 201 SER A O 1
ATOM 1616 N N . ILE A 1 202 ? 14.276 -6.482 -15.759 1.00 95.75 202 ILE A N 1
ATOM 1617 C CA . ILE A 1 202 ? 14.596 -5.058 -15.862 1.00 95.75 202 ILE A CA 1
ATOM 1618 C C . ILE A 1 202 ? 15.733 -4.909 -16.867 1.00 95.75 202 ILE A C 1
ATOM 1620 O O . ILE A 1 202 ? 16.749 -5.599 -16.765 1.00 95.75 202 ILE A O 1
ATOM 1624 N N . LEU A 1 203 ? 15.558 -4.020 -17.837 1.00 94.44 203 LEU A N 1
ATOM 1625 C CA . LEU A 1 203 ? 16.603 -3.608 -18.764 1.00 94.44 203 LEU A CA 1
ATOM 1626 C C . LEU A 1 203 ? 17.072 -2.205 -18.397 1.00 94.44 203 LEU A C 1
ATOM 1628 O O . LEU A 1 203 ? 16.260 -1.341 -18.074 1.00 94.44 203 LEU A O 1
ATOM 1632 N N . LEU A 1 204 ? 18.375 -1.989 -18.482 1.00 94.62 204 LEU A N 1
ATOM 1633 C CA . LEU A 1 204 ? 19.042 -0.757 -18.101 1.00 94.62 204 LEU A CA 1
ATOM 1634 C C . LEU A 1 204 ? 19.837 -0.216 -19.285 1.00 94.62 204 LEU A C 1
ATOM 1636 O O . LEU A 1 204 ? 20.677 -0.921 -19.838 1.00 94.62 204 LEU A O 1
ATOM 1640 N N . ASN A 1 205 ? 19.628 1.047 -19.641 1.00 92.94 205 ASN A N 1
ATOM 1641 C CA . ASN A 1 205 ? 20.518 1.789 -20.527 1.00 92.94 205 ASN A CA 1
ATOM 1642 C C . ASN A 1 205 ? 21.100 2.982 -19.763 1.00 92.94 205 ASN A C 1
ATOM 1644 O O . ASN A 1 205 ? 20.380 3.875 -19.325 1.00 92.94 205 ASN A O 1
ATOM 1648 N N . TYR A 1 206 ? 22.417 2.981 -19.590 1.00 91.19 206 TYR A N 1
ATOM 1649 C CA . TYR A 1 206 ? 23.133 4.085 -18.963 1.00 91.19 206 TYR A CA 1
ATOM 1650 C C . TYR A 1 206 ? 23.228 5.267 -19.938 1.00 91.19 206 TYR A C 1
ATOM 1652 O O . TYR A 1 206 ? 23.656 5.075 -21.079 1.00 91.19 206 TYR A O 1
ATOM 1660 N N . ILE A 1 207 ? 22.822 6.466 -19.502 1.00 91.00 207 ILE A N 1
ATOM 1661 C CA . ILE A 1 207 ? 22.776 7.667 -20.352 1.00 91.00 207 ILE A CA 1
ATOM 1662 C C . ILE A 1 207 ? 23.879 8.658 -19.953 1.00 91.00 207 ILE A C 1
ATOM 1664 O O . ILE A 1 207 ? 24.688 9.037 -20.796 1.00 91.00 207 ILE A O 1
ATOM 1668 N N . THR A 1 208 ? 23.932 9.051 -18.678 1.00 90.00 208 THR A N 1
ATOM 1669 C CA . THR A 1 208 ? 24.989 9.894 -18.083 1.00 90.00 208 THR A CA 1
ATOM 1670 C C . THR A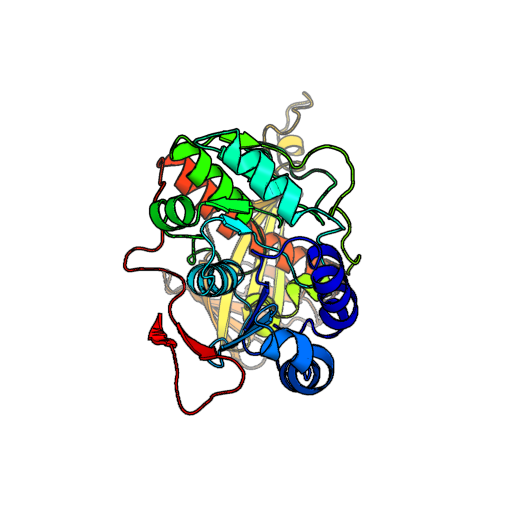 1 208 ? 25.326 9.393 -16.673 1.00 90.00 208 THR A C 1
ATOM 1672 O O . THR A 1 208 ? 24.561 8.594 -16.127 1.00 90.00 208 THR A O 1
ATOM 1675 N N . PRO A 1 209 ? 26.419 9.855 -16.033 1.00 87.62 209 PRO A N 1
ATOM 1676 C CA . PRO A 1 209 ? 26.679 9.580 -14.612 1.00 87.62 209 PRO A CA 1
ATOM 1677 C C . PRO A 1 209 ? 25.499 9.837 -13.672 1.00 87.62 209 PRO A C 1
ATOM 1679 O O . PRO A 1 209 ? 25.360 9.132 -12.675 1.00 87.62 209 PRO A O 1
ATOM 1682 N N . SER A 1 210 ? 24.630 10.784 -14.010 1.00 89.69 210 SER A N 1
ATOM 1683 C CA . SER A 1 210 ? 23.432 11.129 -13.254 1.00 89.69 210 SER A CA 1
ATOM 1684 C C . SER A 1 210 ? 22.129 10.551 -13.808 1.00 89.69 210 SER A C 1
ATOM 1686 O O . SER A 1 210 ? 21.093 10.735 -13.173 1.00 89.69 210 SER A O 1
ATOM 1688 N N . SER A 1 211 ? 22.119 9.880 -14.966 1.00 92.44 211 SER A N 1
ATOM 1689 C CA . SER A 1 211 ? 20.867 9.433 -15.588 1.00 92.44 211 SER A CA 1
ATOM 1690 C C . SER A 1 211 ? 20.922 8.050 -16.230 1.00 92.44 211 SER A C 1
ATOM 1692 O O . SER A 1 211 ? 21.881 7.657 -16.895 1.00 92.44 211 SER A O 1
ATOM 1694 N N . THR A 1 212 ? 19.855 7.280 -16.028 1.00 94.38 212 THR A N 1
ATOM 1695 C CA . THR A 1 212 ? 19.738 5.890 -16.482 1.00 94.38 212 THR A CA 1
ATOM 1696 C C . THR A 1 212 ? 18.311 5.606 -16.938 1.00 94.38 212 THR A C 1
ATOM 1698 O O . THR A 1 212 ? 17.361 5.841 -16.200 1.00 94.38 212 THR A O 1
ATOM 1701 N N . GLU A 1 213 ? 18.136 5.077 -18.146 1.00 94.38 213 GLU A N 1
ATOM 1702 C CA . GLU A 1 213 ? 16.843 4.563 -18.599 1.00 94.38 213 GLU A CA 1
ATOM 1703 C C . GLU A 1 213 ? 16.631 3.147 -18.069 1.00 94.38 213 GLU A C 1
ATOM 1705 O O . GLU A 1 213 ? 17.494 2.278 -18.205 1.00 94.38 213 GLU A O 1
ATOM 1710 N N . LEU A 1 214 ? 15.460 2.915 -17.485 1.00 95.25 214 LEU A N 1
ATOM 1711 C CA . LEU A 1 214 ? 15.033 1.613 -16.998 1.00 95.25 214 LEU A CA 1
ATOM 1712 C C . LEU A 1 214 ? 13.752 1.191 -17.714 1.00 95.25 214 LEU A C 1
ATOM 1714 O O . LEU A 1 214 ? 12.814 1.979 -17.853 1.00 95.25 214 LEU A O 1
ATOM 1718 N N . ILE A 1 215 ? 13.720 -0.067 -18.151 1.00 94.50 215 ILE A N 1
ATOM 1719 C CA . ILE A 1 215 ? 12.560 -0.719 -18.758 1.00 94.50 215 ILE A CA 1
ATOM 1720 C C . ILE A 1 215 ? 12.216 -1.950 -17.925 1.00 94.50 215 ILE A C 1
ATOM 1722 O O . ILE A 1 215 ? 12.966 -2.923 -17.900 1.00 94.50 215 ILE A O 1
ATOM 1726 N N . PHE A 1 216 ? 11.062 -1.922 -17.273 1.00 95.62 216 PHE A N 1
ATOM 1727 C CA . PHE A 1 216 ? 10.489 -3.053 -16.556 1.00 95.62 216 PHE A CA 1
ATOM 1728 C C . PHE A 1 216 ? 9.609 -3.825 -17.528 1.00 95.62 216 PHE A C 1
ATOM 1730 O O . PHE A 1 216 ? 8.596 -3.304 -17.990 1.00 95.62 216 PHE A O 1
ATOM 1737 N N . LEU A 1 217 ? 9.992 -5.057 -17.844 1.00 95.50 217 LEU A N 1
ATOM 1738 C CA . LEU A 1 217 ? 9.187 -5.982 -18.632 1.00 95.50 217 LEU A CA 1
ATOM 1739 C C . LEU A 1 217 ? 8.336 -6.820 -17.680 1.00 95.50 217 LEU A C 1
ATOM 1741 O O . LEU A 1 217 ? 8.865 -7.413 -16.739 1.00 95.50 217 LEU A O 1
ATOM 1745 N N . LEU A 1 218 ? 7.027 -6.863 -17.917 1.00 95.94 218 LEU A N 1
ATOM 1746 C CA . LEU A 1 218 ? 6.064 -7.588 -17.090 1.00 95.94 218 LEU A CA 1
ATOM 1747 C C . LEU A 1 218 ? 5.568 -8.855 -17.801 1.00 95.94 218 LEU A C 1
ATOM 1749 O O . LEU A 1 218 ? 5.410 -8.873 -19.021 1.00 95.94 218 LEU A O 1
ATOM 1753 N N . LYS A 1 219 ? 5.295 -9.912 -17.034 1.00 95.62 219 LYS A N 1
ATOM 1754 C CA . LYS A 1 219 ? 4.911 -11.255 -17.516 1.00 95.62 219 LYS A CA 1
ATOM 1755 C C . LYS A 1 219 ? 3.643 -11.283 -18.369 1.00 95.62 219 LYS A C 1
ATOM 1757 O O . LYS A 1 219 ? 3.465 -12.188 -19.174 1.00 95.62 219 LYS A O 1
ATOM 1762 N N . ASP A 1 220 ? 2.765 -10.305 -18.203 1.00 94.12 220 ASP A N 1
ATOM 1763 C CA . ASP A 1 220 ? 1.520 -10.171 -18.961 1.00 94.12 220 ASP A CA 1
ATOM 1764 C C . ASP A 1 220 ? 1.683 -9.378 -20.269 1.00 94.12 220 ASP A C 1
ATOM 1766 O O . ASP A 1 220 ? 0.700 -9.014 -20.913 1.00 94.12 220 ASP A O 1
ATOM 1770 N N . GLY A 1 221 ? 2.929 -9.123 -20.683 1.00 93.88 221 GLY A N 1
ATOM 1771 C CA . GLY A 1 221 ? 3.245 -8.459 -21.943 1.00 93.88 221 GLY A CA 1
ATOM 1772 C C . GLY A 1 221 ? 3.146 -6.937 -21.882 1.00 93.88 221 GLY A C 1
ATOM 1773 O O . GLY A 1 221 ? 3.183 -6.298 -22.930 1.00 93.88 221 GLY A O 1
ATOM 1774 N N . PHE A 1 222 ? 3.044 -6.335 -20.694 1.00 94.19 222 PHE A N 1
ATOM 1775 C CA . PHE A 1 222 ? 3.165 -4.886 -20.509 1.00 94.19 222 PHE A CA 1
ATOM 1776 C C . PHE A 1 222 ? 4.582 -4.478 -20.113 1.00 94.19 222 PHE A C 1
ATOM 1778 O O . PHE A 1 222 ? 5.317 -5.261 -19.516 1.00 94.19 222 PHE A O 1
ATOM 1785 N N . PHE A 1 223 ? 4.987 -3.254 -20.448 1.00 94.25 223 PHE A N 1
ATOM 1786 C CA . PHE A 1 223 ? 6.232 -2.675 -19.948 1.00 94.25 223 PHE A CA 1
ATOM 1787 C C . PHE A 1 223 ? 5.992 -1.324 -19.275 1.00 94.25 223 PHE A C 1
ATOM 1789 O O . PHE A 1 223 ? 5.031 -0.622 -19.594 1.00 94.25 223 PHE A O 1
ATOM 1796 N N . LEU A 1 224 ? 6.906 -0.955 -18.379 1.00 93.19 224 LEU A N 1
ATOM 1797 C CA . LEU A 1 224 ? 7.041 0.393 -17.832 1.00 93.19 224 LEU A CA 1
ATOM 1798 C C . LEU A 1 224 ? 8.430 0.921 -18.189 1.00 93.19 224 LEU A C 1
ATOM 1800 O O . LEU A 1 224 ? 9.413 0.203 -18.021 1.00 93.19 224 LEU A O 1
ATOM 1804 N N . LYS A 1 225 ? 8.529 2.158 -18.674 1.00 92.81 225 LYS A N 1
ATOM 1805 C CA . LYS A 1 225 ? 9.802 2.794 -19.025 1.00 92.81 225 LYS A CA 1
ATOM 1806 C C . LYS A 1 225 ? 9.904 4.183 -18.422 1.00 92.81 225 LYS A C 1
ATOM 1808 O O . LYS A 1 225 ? 8.988 4.986 -18.573 1.00 92.81 225 LYS A O 1
ATOM 1813 N N . GLY A 1 226 ? 11.044 4.483 -17.814 1.00 92.62 226 GLY A N 1
ATOM 1814 C CA . GLY A 1 226 ? 11.350 5.811 -17.294 1.00 92.62 226 GLY A CA 1
ATOM 1815 C C . GLY A 1 226 ? 12.845 6.097 -17.335 1.00 92.62 226 GLY A C 1
ATOM 1816 O O . GLY A 1 226 ? 13.661 5.178 -17.268 1.00 92.62 226 GLY A O 1
ATOM 1817 N N . VAL A 1 227 ? 13.201 7.377 -17.441 1.00 94.06 227 VAL A N 1
ATOM 1818 C CA . VAL A 1 227 ? 14.585 7.832 -17.269 1.00 94.06 227 VAL A CA 1
ATOM 1819 C C . VAL A 1 227 ? 14.743 8.294 -15.831 1.00 94.06 227 VAL A C 1
ATOM 1821 O O . VAL A 1 227 ? 14.174 9.309 -15.438 1.00 94.06 227 VAL A O 1
ATOM 1824 N N . LEU A 1 228 ? 15.492 7.524 -15.054 1.00 93.88 228 LEU A N 1
ATOM 1825 C CA . LEU A 1 228 ? 15.856 7.835 -13.685 1.00 93.88 228 LEU A CA 1
ATOM 1826 C C . LEU A 1 228 ? 16.965 8.888 -13.671 1.00 93.88 228 LEU A C 1
ATOM 1828 O O . LEU A 1 228 ? 17.967 8.719 -14.363 1.00 93.88 228 LEU A O 1
ATOM 1832 N N . THR A 1 229 ? 16.807 9.922 -12.851 1.00 91.50 229 THR A N 1
ATOM 1833 C CA . THR A 1 229 ? 17.820 10.948 -12.588 1.00 91.50 229 THR A CA 1
ATOM 1834 C C . THR A 1 229 ? 18.248 10.880 -11.123 1.00 91.50 229 THR A C 1
ATOM 1836 O O . THR A 1 229 ? 17.406 10.983 -10.229 1.00 91.50 229 THR A O 1
ATOM 1839 N N . ASP A 1 230 ? 19.548 10.734 -10.867 1.00 90.81 230 ASP A N 1
ATOM 1840 C CA . ASP A 1 230 ? 20.169 10.971 -9.564 1.00 90.81 230 ASP A CA 1
ATOM 1841 C C . ASP A 1 230 ? 20.456 12.474 -9.420 1.00 90.81 230 ASP A C 1
ATOM 1843 O O . ASP A 1 230 ? 21.417 13.016 -9.963 1.00 90.81 230 ASP A O 1
ATOM 1847 N N . ASN A 1 231 ? 19.598 13.165 -8.675 1.00 86.19 231 ASN A N 1
ATOM 1848 C CA . ASN A 1 231 ? 19.663 14.601 -8.423 1.00 86.19 231 ASN A CA 1
ATOM 1849 C C . ASN A 1 231 ? 20.849 15.011 -7.539 1.00 86.19 231 ASN A C 1
ATOM 1851 O O . ASN A 1 231 ? 21.151 16.205 -7.437 1.00 86.19 231 ASN A O 1
ATOM 1855 N N . PHE A 1 232 ? 21.492 14.072 -6.845 1.00 84.19 232 PHE A N 1
ATOM 1856 C CA . PHE A 1 232 ? 22.699 14.357 -6.073 1.00 84.19 232 PHE A CA 1
ATOM 1857 C C . PHE A 1 232 ? 23.920 14.321 -6.991 1.00 84.19 232 PHE A C 1
ATOM 1859 O O . PHE A 1 232 ? 24.758 15.217 -6.906 1.00 84.19 232 PHE A O 1
ATOM 1866 N N . ALA A 1 233 ? 23.961 13.377 -7.935 1.00 81.38 233 ALA A N 1
ATOM 1867 C CA . ALA A 1 233 ? 24.995 13.309 -8.966 1.00 81.38 233 ALA A CA 1
ATOM 1868 C C . ALA A 1 233 ? 24.826 14.371 -10.072 1.00 81.38 233 ALA A C 1
ATOM 1870 O O . ALA A 1 233 ? 25.817 14.908 -10.556 1.00 81.38 233 ALA A O 1
ATOM 1871 N N . TYR A 1 234 ? 23.592 14.731 -10.444 1.00 73.50 234 TYR A N 1
ATOM 1872 C CA . TYR A 1 234 ? 23.294 15.679 -11.532 1.00 73.50 234 TYR A CA 1
ATOM 1873 C C . TYR A 1 234 ? 23.968 17.045 -11.349 1.00 73.50 234 TYR A C 1
ATOM 1875 O O . TYR A 1 234 ? 24.489 17.630 -12.296 1.00 73.50 234 TYR A O 1
ATOM 1883 N N . ASN A 1 235 ? 24.020 17.549 -10.114 1.00 62.03 235 ASN A N 1
ATOM 1884 C CA . ASN A 1 235 ? 24.645 18.843 -9.827 1.00 62.03 235 ASN A CA 1
ATOM 1885 C C . ASN A 1 235 ? 26.179 18.826 -9.951 1.00 62.03 235 ASN A C 1
ATOM 1887 O O . ASN A 1 235 ? 26.777 19.897 -10.002 1.00 62.03 235 ASN A O 1
ATOM 1891 N N . LEU A 1 236 ? 26.804 17.644 -10.023 1.00 62.22 236 LEU A N 1
ATOM 1892 C CA . LEU A 1 236 ? 28.244 17.479 -10.251 1.00 62.22 236 LEU A CA 1
ATOM 1893 C C . LEU A 1 236 ? 28.611 17.477 -11.745 1.00 62.22 236 LEU A C 1
ATOM 1895 O O . LEU A 1 236 ? 29.775 17.668 -12.076 1.00 62.22 236 LEU A O 1
ATOM 1899 N N . GLU A 1 237 ? 27.640 17.271 -12.642 1.00 62.28 237 GLU A N 1
ATOM 1900 C CA . GLU A 1 237 ? 27.845 17.296 -14.101 1.00 62.28 237 GLU A CA 1
ATOM 1901 C C . GLU A 1 237 ? 27.776 18.714 -14.690 1.00 62.28 237 GLU A C 1
ATOM 1903 O O . GLU A 1 237 ? 28.202 18.945 -15.821 1.00 62.28 237 GLU A O 1
ATOM 1908 N N . LEU A 1 238 ? 27.233 19.678 -13.938 1.00 59.84 238 LEU A N 1
ATOM 1909 C CA . LEU A 1 238 ? 27.215 21.081 -14.332 1.00 59.84 238 LEU A CA 1
ATOM 1910 C C . LEU A 1 238 ? 28.608 21.670 -14.089 1.00 59.84 238 LEU A C 1
ATOM 1912 O O . LEU A 1 238 ? 29.040 21.790 -12.947 1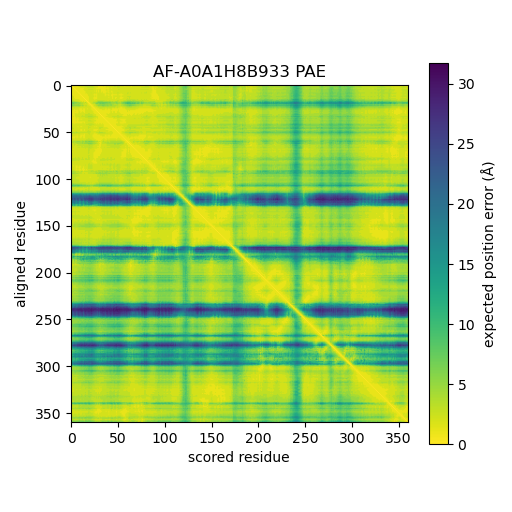.00 59.84 238 LEU A O 1
ATOM 1916 N N . ASP A 1 239 ? 29.276 22.043 -15.180 1.00 53.59 239 ASP A N 1
ATOM 1917 C CA . ASP A 1 239 ? 30.674 22.489 -15.326 1.00 53.59 239 ASP A CA 1
ATOM 1918 C C . ASP A 1 239 ? 31.010 23.827 -14.617 1.00 53.59 239 ASP A C 1
ATOM 1920 O O . ASP A 1 239 ? 31.688 24.714 -15.134 1.00 53.59 239 ASP A O 1
ATOM 1924 N N . THR A 1 240 ? 30.487 24.029 -13.410 1.00 54.28 240 THR A N 1
ATOM 1925 C CA . THR A 1 240 ? 30.843 25.129 -12.524 1.00 54.28 240 THR A CA 1
ATOM 1926 C C . THR A 1 240 ? 31.644 24.555 -11.368 1.00 54.28 240 THR A C 1
ATOM 1928 O O . THR A 1 240 ? 31.098 23.826 -10.550 1.00 54.28 240 THR A O 1
ATOM 1931 N N . PHE A 1 241 ? 32.912 24.957 -11.237 1.00 51.62 241 PHE A N 1
ATOM 1932 C CA . PHE A 1 241 ? 33.810 24.701 -10.091 1.00 51.62 241 PHE A CA 1
ATOM 1933 C C . PHE A 1 241 ? 33.269 25.184 -8.720 1.00 51.62 241 PHE A C 1
ATOM 1935 O O . PHE A 1 241 ? 34.001 25.259 -7.735 1.00 51.62 241 PHE A O 1
ATOM 1942 N N . GLN A 1 242 ? 31.990 25.542 -8.636 1.00 52.84 242 GLN A N 1
ATOM 1943 C CA . GLN A 1 242 ? 31.277 25.819 -7.406 1.00 52.84 242 GLN A CA 1
ATOM 1944 C C . GLN A 1 242 ? 30.494 24.573 -7.016 1.00 52.84 242 GLN A C 1
ATOM 1946 O O . GLN A 1 242 ? 29.526 24.206 -7.679 1.00 52.84 242 GLN A O 1
ATOM 1951 N N . TYR A 1 243 ? 30.895 23.955 -5.908 1.00 51.56 243 TYR A N 1
ATOM 1952 C CA . TYR A 1 243 ? 30.099 22.941 -5.232 1.00 51.56 243 TYR A CA 1
ATOM 1953 C C . TYR A 1 243 ? 28.700 23.507 -4.954 1.00 51.56 243 TYR A C 1
ATOM 1955 O O . TYR A 1 243 ? 28.519 24.334 -4.058 1.00 51.56 243 TYR A O 1
ATOM 1963 N N . LYS A 1 244 ? 27.704 23.099 -5.743 1.00 50.12 244 LYS A N 1
ATOM 1964 C CA . LYS A 1 244 ? 26.300 23.379 -5.455 1.00 50.12 244 LYS A CA 1
ATOM 1965 C C . LYS A 1 244 ? 25.726 22.151 -4.778 1.00 50.12 244 LYS A C 1
ATOM 1967 O O . LYS A 1 244 ? 25.542 21.114 -5.409 1.00 50.12 244 LYS A O 1
ATOM 1972 N N . GLN A 1 245 ? 25.456 22.271 -3.481 1.00 49.34 245 GLN A N 1
ATOM 1973 C CA . GLN A 1 245 ? 24.658 21.278 -2.776 1.00 49.34 245 GLN A CA 1
ATOM 1974 C C . GLN A 1 245 ? 23.327 21.113 -3.522 1.00 49.34 245 GLN A C 1
ATOM 1976 O O . GLN A 1 245 ? 22.700 22.110 -3.889 1.00 49.34 245 GLN A O 1
ATOM 1981 N N . SER A 1 246 ? 22.921 19.868 -3.782 1.00 52.41 246 SER A N 1
ATOM 1982 C CA . SER A 1 246 ? 21.646 19.604 -4.446 1.00 52.41 246 SER A CA 1
ATOM 1983 C C . SER A 1 246 ? 20.508 20.238 -3.652 1.00 52.41 246 SER A C 1
ATOM 1985 O O . SER A 1 246 ? 20.356 19.972 -2.462 1.00 52.41 246 SER A O 1
ATOM 1987 N N . LEU A 1 247 ? 19.706 21.076 -4.315 1.00 58.31 247 LEU A N 1
ATOM 1988 C CA . LEU A 1 247 ? 18.459 21.610 -3.755 1.00 58.31 247 LEU A CA 1
ATOM 1989 C C . LEU A 1 247 ? 17.330 20.567 -3.788 1.00 58.31 247 LEU A C 1
ATOM 1991 O O . LEU A 1 247 ? 16.236 20.832 -3.291 1.00 58.31 247 LEU A O 1
ATOM 1995 N N . SER A 1 248 ? 17.568 19.396 -4.394 1.00 65.75 248 SER A N 1
ATOM 1996 C CA . SER A 1 248 ? 16.565 18.341 -4.460 1.00 65.75 248 SER A CA 1
ATOM 1997 C C . SER A 1 248 ? 16.383 17.697 -3.094 1.00 65.75 248 SER A C 1
ATOM 1999 O O . SER A 1 248 ? 17.330 17.194 -2.491 1.00 65.75 248 SER A O 1
ATOM 2001 N N . LYS A 1 249 ? 15.130 17.639 -2.642 1.00 77.56 249 LYS A N 1
ATOM 2002 C CA . LYS A 1 249 ? 14.738 16.926 -1.423 1.00 77.56 249 LYS A CA 1
ATOM 2003 C C . LYS A 1 249 ? 14.971 15.410 -1.531 1.00 77.56 249 LYS A C 1
ATOM 2005 O O . LYS A 1 249 ? 15.104 14.732 -0.515 1.00 77.56 249 LYS A O 1
ATOM 2010 N N . TYR A 1 250 ? 15.010 14.876 -2.751 1.00 84.06 250 TYR A N 1
ATOM 2011 C CA . TYR A 1 250 ? 15.090 13.443 -3.013 1.00 84.06 250 TYR A CA 1
ATOM 2012 C C . TYR A 1 250 ? 16.243 13.112 -3.958 1.00 84.06 250 TYR A C 1
ATOM 2014 O O . TYR A 1 250 ? 16.423 13.782 -4.978 1.00 84.06 250 TYR A O 1
ATOM 2022 N N . GLN A 1 251 ? 16.977 12.036 -3.656 1.00 86.44 251 GLN A N 1
ATOM 2023 C CA . GLN A 1 251 ? 18.075 11.573 -4.505 1.00 86.44 251 GLN A CA 1
ATOM 2024 C C . GLN A 1 251 ? 17.573 11.242 -5.911 1.00 86.44 251 GLN A C 1
ATOM 2026 O O . GLN A 1 251 ? 18.102 11.765 -6.878 1.00 86.44 251 GLN A O 1
ATOM 2031 N N . PHE A 1 252 ? 16.500 10.463 -6.042 1.00 90.44 252 PHE A N 1
ATOM 2032 C CA . PHE A 1 252 ? 16.037 9.987 -7.345 1.00 90.44 252 PHE A CA 1
ATOM 2033 C C . PHE A 1 252 ? 14.741 10.651 -7.815 1.00 90.44 252 PHE A C 1
ATOM 2035 O O . PHE A 1 252 ? 13.815 10.838 -7.022 1.00 90.44 252 PHE A O 1
ATOM 2042 N N . SER A 1 253 ? 14.643 10.956 -9.109 1.00 91.06 253 SER A N 1
ATOM 2043 C CA . SER A 1 253 ? 13.430 11.422 -9.805 1.00 91.06 253 SER A CA 1
ATOM 2044 C C . SER A 1 253 ? 13.296 10.786 -11.189 1.00 91.06 253 SER A C 1
ATOM 2046 O O . SER A 1 253 ? 14.249 10.212 -11.709 1.00 91.06 253 SER A O 1
ATOM 2048 N N . LEU A 1 254 ? 12.099 10.858 -11.773 1.00 90.56 254 LEU A N 1
ATOM 2049 C CA . LEU A 1 254 ? 11.899 10.536 -13.182 1.00 90.56 254 LEU A CA 1
ATOM 2050 C C . LEU A 1 254 ? 12.054 11.818 -13.991 1.00 90.56 254 LEU A C 1
ATOM 2052 O O . LEU A 1 254 ? 11.530 12.868 -13.619 1.00 90.56 254 LEU A O 1
ATOM 2056 N N . LYS A 1 255 ? 12.765 11.742 -15.113 1.00 88.69 255 LYS A N 1
ATOM 2057 C CA . LYS A 1 255 ? 12.850 12.852 -16.059 1.00 88.69 255 LYS A CA 1
ATOM 2058 C C . LYS A 1 255 ? 11.435 13.258 -16.486 1.00 88.69 255 LYS A C 1
ATOM 2060 O O . LYS A 1 255 ? 10.671 12.417 -16.950 1.00 88.69 255 LYS A O 1
ATOM 2065 N N . ASN A 1 256 ? 11.116 14.544 -16.328 1.00 85.69 256 ASN A N 1
ATOM 2066 C CA . ASN A 1 256 ? 9.798 15.138 -16.594 1.00 85.69 256 ASN A CA 1
ATOM 2067 C C . ASN A 1 256 ? 8.627 14.535 -15.792 1.00 85.69 256 ASN A C 1
ATOM 2069 O O . ASN A 1 256 ? 7.481 14.755 -16.165 1.00 85.69 256 ASN A O 1
ATOM 2073 N N . ASP A 1 257 ? 8.891 13.771 -14.726 1.00 86.44 257 ASP A N 1
ATOM 2074 C CA . ASP A 1 257 ? 7.872 13.008 -13.990 1.00 86.44 257 ASP A CA 1
ATOM 2075 C C . ASP A 1 257 ? 7.076 12.021 -14.873 1.00 86.44 257 ASP A C 1
ATOM 2077 O O . ASP A 1 257 ? 5.951 11.633 -14.551 1.00 86.44 257 ASP A O 1
ATOM 2081 N N . GLU A 1 258 ? 7.665 11.589 -15.994 1.00 84.94 258 GLU A N 1
ATOM 2082 C CA . GLU A 1 258 ? 7.008 10.739 -16.986 1.00 84.94 258 GLU A CA 1
ATOM 2083 C C . GLU A 1 258 ? 7.379 9.261 -16.816 1.00 84.94 258 GLU A C 1
ATOM 2085 O O . GLU A 1 258 ? 8.551 8.871 -16.817 1.00 84.94 258 GLU A O 1
ATOM 2090 N N . LEU A 1 259 ? 6.347 8.418 -16.734 1.00 88.31 259 LEU A N 1
ATOM 2091 C CA . LEU A 1 259 ? 6.453 6.964 -16.801 1.00 88.31 259 LEU A CA 1
ATOM 2092 C C . LEU A 1 259 ? 5.656 6.467 -18.009 1.00 88.31 259 LEU A C 1
ATOM 2094 O O . LEU A 1 259 ? 4.429 6.546 -18.041 1.00 88.31 259 LEU A O 1
ATOM 2098 N N . ILE A 1 260 ? 6.364 5.935 -18.997 1.00 89.38 260 ILE A N 1
ATOM 2099 C CA . ILE A 1 260 ? 5.781 5.436 -20.241 1.00 89.38 260 ILE A CA 1
ATOM 2100 C C . ILE A 1 260 ? 5.319 3.996 -20.036 1.00 89.38 260 ILE A C 1
ATOM 2102 O O . ILE A 1 260 ? 6.013 3.196 -19.405 1.00 89.38 260 ILE A O 1
ATOM 2106 N N . ARG A 1 261 ? 4.157 3.658 -20.598 1.00 91.06 261 ARG A N 1
ATOM 2107 C CA . ARG A 1 261 ? 3.591 2.307 -20.590 1.00 91.06 261 ARG A CA 1
ATOM 2108 C C . ARG A 1 261 ? 3.293 1.849 -22.012 1.00 91.06 261 ARG A C 1
ATOM 2110 O O . ARG A 1 261 ? 3.091 2.665 -22.905 1.00 91.06 261 ARG A O 1
ATOM 2117 N N . GLY A 1 262 ? 3.261 0.542 -22.209 1.00 92.06 262 GLY A N 1
ATOM 2118 C CA . GLY A 1 262 ? 2.815 -0.054 -23.461 1.00 92.06 262 GLY A CA 1
ATOM 2119 C C . GLY A 1 262 ? 2.998 -1.561 -23.438 1.00 92.06 262 GLY A C 1
ATOM 2120 O O . GLY A 1 262 ? 3.067 -2.168 -22.366 1.00 92.06 262 GLY A O 1
ATOM 2121 N N . LYS A 1 263 ? 3.110 -2.172 -24.617 1.00 93.50 263 LYS A N 1
ATOM 2122 C CA . LYS A 1 263 ? 3.205 -3.628 -24.768 1.00 93.50 263 LYS A CA 1
ATOM 2123 C C . LYS A 1 263 ? 4.587 -4.079 -25.202 1.00 93.50 263 LYS A C 1
ATOM 2125 O O . LYS A 1 263 ? 5.267 -3.393 -25.961 1.00 93.50 263 LYS A O 1
ATOM 2130 N N . TRP A 1 264 ? 4.982 -5.269 -24.775 1.00 94.25 264 TRP A N 1
ATOM 2131 C CA . TRP A 1 264 ? 6.171 -5.940 -25.269 1.00 94.25 264 TRP A CA 1
ATOM 2132 C C . TRP A 1 264 ? 5.901 -7.407 -25.591 1.00 94.25 264 TRP A C 1
ATOM 2134 O O . TRP A 1 264 ? 4.954 -8.018 -25.096 1.00 94.25 264 TRP A O 1
ATOM 2144 N N . LYS A 1 265 ? 6.749 -7.978 -26.444 1.00 93.00 265 LYS A N 1
ATOM 2145 C CA . LYS A 1 265 ? 6.792 -9.419 -26.700 1.00 93.00 265 LYS A CA 1
ATOM 2146 C C . LYS A 1 265 ? 8.196 -9.867 -27.072 1.00 93.00 265 LYS A C 1
ATOM 2148 O O . LYS A 1 265 ? 8.953 -9.109 -27.680 1.00 93.00 265 LYS A O 1
ATOM 2153 N N . SER A 1 266 ? 8.507 -11.117 -26.755 1.00 89.94 266 SER A N 1
ATOM 2154 C CA . SER A 1 266 ? 9.699 -11.795 -27.258 1.00 89.94 266 SER A CA 1
ATOM 2155 C C . SER A 1 266 ? 9.387 -12.476 -28.594 1.00 89.94 266 SER A C 1
ATOM 2157 O O . SER A 1 266 ? 8.365 -13.150 -28.726 1.00 89.94 266 SER A O 1
ATOM 2159 N N . VAL A 1 267 ? 10.239 -12.275 -29.601 1.00 87.62 267 VAL A N 1
ATOM 2160 C CA . VAL A 1 267 ? 10.154 -12.922 -30.918 1.00 87.62 267 VAL A CA 1
ATOM 2161 C C . VAL A 1 267 ? 11.550 -13.390 -31.320 1.00 87.62 267 VAL A C 1
ATOM 2163 O O . VAL A 1 267 ? 12.387 -12.581 -31.716 1.00 87.62 267 VAL A O 1
ATOM 2166 N N . SER A 1 268 ? 11.782 -14.705 -31.266 1.00 84.12 268 SER A N 1
ATOM 2167 C CA . SER A 1 268 ? 13.073 -15.328 -31.588 1.00 84.12 268 SER A CA 1
ATOM 2168 C C . SER A 1 268 ? 14.225 -14.733 -30.764 1.00 84.12 268 SER A C 1
ATOM 2170 O O . SER A 1 268 ? 14.289 -14.959 -29.561 1.00 84.12 268 SER A O 1
ATOM 2172 N N . ASP A 1 269 ? 15.119 -13.963 -31.390 1.00 81.94 269 ASP A N 1
ATOM 2173 C CA . ASP A 1 269 ? 16.294 -13.331 -30.789 1.00 81.94 269 ASP A CA 1
ATOM 2174 C C . ASP A 1 269 ? 16.060 -11.845 -30.462 1.00 81.94 269 ASP A C 1
ATOM 2176 O O . ASP A 1 269 ? 17.021 -11.081 -30.323 1.00 81.94 269 ASP A O 1
ATOM 2180 N N . ARG A 1 270 ? 14.794 -11.411 -30.362 1.00 86.12 270 ARG A N 1
ATOM 2181 C CA . ARG A 1 270 ? 14.435 -9.999 -30.184 1.00 86.12 270 ARG A CA 1
ATOM 2182 C C . ARG A 1 270 ? 13.357 -9.766 -29.140 1.00 86.12 270 ARG A C 1
ATOM 2184 O O . ARG A 1 270 ? 12.403 -10.531 -29.027 1.00 86.12 270 ARG A O 1
ATOM 2191 N N . ILE A 1 271 ? 13.449 -8.613 -28.487 1.00 88.56 271 ILE A N 1
ATOM 2192 C CA . ILE A 1 271 ? 12.366 -8.008 -27.713 1.00 88.56 271 ILE A CA 1
ATOM 2193 C C . ILE A 1 271 ? 11.791 -6.849 -28.526 1.00 88.56 271 ILE A C 1
ATOM 2195 O O . ILE A 1 271 ? 12.524 -5.964 -28.970 1.00 88.56 271 ILE A O 1
ATOM 2199 N N . LEU A 1 272 ? 10.476 -6.872 -28.730 1.00 89.44 272 LEU A N 1
ATOM 2200 C CA . LEU A 1 272 ? 9.729 -5.821 -29.413 1.00 89.44 272 LEU A CA 1
ATOM 2201 C C . LEU A 1 272 ? 8.924 -5.047 -28.379 1.00 89.44 272 LEU A C 1
ATOM 2203 O O . LEU A 1 272 ? 8.109 -5.652 -27.689 1.00 89.44 272 LEU A O 1
ATOM 2207 N N . ILE A 1 273 ? 9.128 -3.736 -28.295 1.00 88.44 273 ILE A N 1
ATOM 2208 C CA . ILE A 1 273 ? 8.427 -2.836 -27.369 1.00 88.44 273 ILE A CA 1
ATOM 2209 C C . ILE A 1 273 ? 7.617 -1.845 -28.195 1.00 88.44 273 ILE A C 1
ATOM 2211 O O . ILE A 1 273 ? 8.177 -1.195 -29.068 1.00 88.44 273 ILE A O 1
ATOM 2215 N N . THR A 1 274 ? 6.318 -1.738 -27.931 1.00 87.38 274 THR A N 1
ATOM 2216 C CA . THR A 1 274 ? 5.376 -0.849 -28.627 1.00 87.38 274 THR A CA 1
ATOM 2217 C C . THR A 1 274 ? 4.717 0.067 -27.607 1.00 87.38 274 THR A C 1
ATOM 2219 O O . THR A 1 274 ? 4.017 -0.412 -26.714 1.00 87.38 274 THR A O 1
ATOM 2222 N N . ASN A 1 275 ? 4.969 1.368 -27.718 1.00 81.88 275 ASN A N 1
ATOM 2223 C CA . ASN A 1 275 ? 4.352 2.376 -26.862 1.00 81.88 275 ASN A CA 1
ATOM 2224 C C . ASN A 1 275 ? 2.881 2.591 -27.270 1.00 8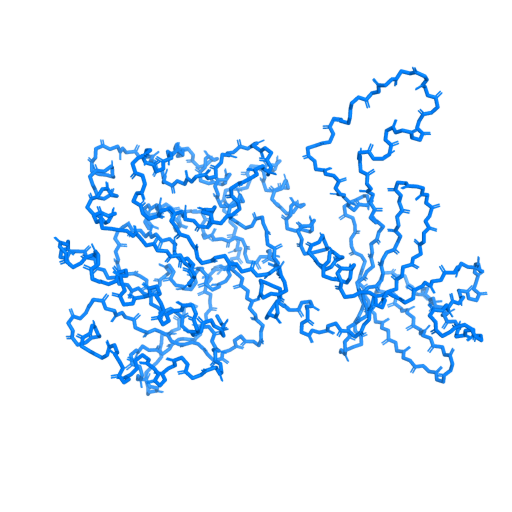1.88 275 ASN A C 1
ATOM 2226 O O . ASN A 1 275 ? 2.545 2.493 -28.447 1.00 81.88 275 ASN A O 1
ATOM 2230 N N . ASP A 1 276 ? 2.009 2.894 -26.309 1.00 69.19 276 ASP A N 1
ATOM 2231 C CA . ASP A 1 276 ? 0.605 3.209 -26.594 1.00 69.19 276 ASP A CA 1
ATOM 2232 C C . ASP A 1 276 ? 0.448 4.600 -27.241 1.00 69.19 276 ASP A C 1
ATOM 2234 O O . ASP A 1 276 ? -0.491 4.818 -28.006 1.00 69.19 276 ASP A O 1
ATOM 2238 N N . SER A 1 277 ? 1.367 5.537 -26.966 1.00 65.38 277 SER A N 1
ATOM 2239 C CA . SER A 1 277 ? 1.329 6.907 -27.507 1.00 65.38 277 SER A CA 1
ATOM 2240 C C . SER A 1 277 ? 2.104 7.104 -28.811 1.00 65.38 277 SER A C 1
ATOM 2242 O O . SER A 1 277 ? 1.795 8.021 -29.565 1.00 65.38 277 SER A O 1
ATOM 2244 N N . ASP A 1 278 ? 3.053 6.221 -29.111 1.00 54.84 278 ASP A N 1
ATOM 2245 C CA . ASP A 1 278 ? 3.887 6.288 -30.303 1.00 54.84 278 ASP A CA 1
ATOM 2246 C C . ASP A 1 278 ? 3.894 4.923 -30.988 1.00 54.84 278 ASP A C 1
ATOM 2248 O O . ASP A 1 278 ? 4.315 3.932 -30.395 1.00 54.84 278 ASP A O 1
ATOM 2252 N N . LEU A 1 279 ? 3.554 4.871 -32.278 1.00 54.09 279 LEU A N 1
ATOM 2253 C CA . LEU A 1 279 ? 3.695 3.683 -33.142 1.00 54.09 279 LEU A CA 1
ATOM 2254 C C . LEU A 1 279 ? 5.164 3.203 -33.300 1.00 54.09 279 LEU A C 1
ATOM 2256 O O . LEU A 1 279 ? 5.476 2.388 -34.170 1.00 54.09 279 LEU A O 1
ATOM 2260 N N . HIS A 1 280 ? 6.088 3.719 -32.487 1.00 61.19 280 HIS A N 1
ATOM 2261 C CA . HIS A 1 280 ? 7.495 3.372 -32.466 1.00 61.19 280 HIS A CA 1
ATOM 2262 C C . HIS A 1 280 ? 7.717 2.014 -31.798 1.00 61.19 280 HIS A C 1
ATOM 2264 O O . HIS A 1 280 ? 7.424 1.808 -30.619 1.00 61.19 280 HIS A O 1
ATOM 2270 N N . VAL A 1 281 ? 8.297 1.096 -32.574 1.00 70.00 281 VAL A N 1
ATOM 2271 C CA . VAL A 1 281 ? 8.724 -0.219 -32.101 1.00 70.00 281 VAL A CA 1
ATOM 2272 C C . VAL A 1 281 ? 10.217 -0.180 -31.789 1.00 70.00 281 VAL A C 1
ATOM 2274 O O . VAL A 1 281 ? 11.033 -0.062 -32.706 1.00 70.00 281 VAL A O 1
ATOM 2277 N N . ILE A 1 282 ? 10.591 -0.310 -30.514 1.00 77.06 282 ILE A N 1
ATOM 2278 C CA . ILE A 1 282 ? 11.991 -0.563 -30.137 1.00 77.06 282 ILE A CA 1
ATOM 2279 C C . ILE A 1 282 ? 12.259 -2.049 -30.370 1.00 77.06 282 ILE A C 1
ATOM 2281 O O . ILE A 1 282 ? 11.504 -2.899 -29.890 1.00 77.06 282 ILE A O 1
ATOM 2285 N N . GLN A 1 283 ? 13.316 -2.358 -31.123 1.00 80.38 283 GLN A N 1
ATOM 2286 C CA . GLN A 1 283 ? 13.741 -3.731 -31.389 1.00 80.38 283 GLN A CA 1
ATOM 2287 C C . GLN A 1 283 ? 15.081 -3.987 -30.716 1.00 80.38 283 GLN A C 1
ATOM 2289 O O . GLN A 1 283 ? 16.119 -3.555 -31.212 1.00 80.38 283 GLN A O 1
ATOM 2294 N N . LEU A 1 284 ? 15.050 -4.713 -29.605 1.00 79.81 284 LEU A N 1
ATOM 2295 C CA . LEU A 1 284 ? 16.247 -5.070 -28.858 1.00 79.81 284 LEU A CA 1
ATOM 2296 C C . LEU A 1 284 ? 16.701 -6.461 -29.285 1.00 79.81 284 LEU A C 1
ATOM 2298 O O . LEU A 1 284 ? 16.006 -7.439 -29.018 1.00 79.81 284 LEU A O 1
ATOM 2302 N N . LYS A 1 285 ? 17.840 -6.557 -29.969 1.00 81.12 285 LYS A N 1
ATOM 2303 C CA . LYS A 1 285 ? 18.401 -7.832 -30.428 1.00 81.12 285 LYS A CA 1
ATOM 2304 C C . LYS A 1 285 ? 19.376 -8.390 -29.399 1.00 81.12 285 LYS A C 1
ATOM 2306 O O . LYS A 1 285 ? 20.259 -7.664 -28.943 1.00 81.12 285 LYS A O 1
ATOM 2311 N N . HIS A 1 286 ? 19.250 -9.674 -29.073 1.00 80.19 286 HIS A N 1
ATOM 2312 C CA . HIS A 1 286 ? 20.229 -10.367 -28.241 1.00 80.19 286 HIS A CA 1
ATOM 2313 C C . HIS A 1 286 ? 21.611 -10.362 -28.904 1.00 80.19 286 HIS A C 1
ATOM 2315 O O . HIS A 1 286 ? 21.752 -10.585 -30.109 1.00 80.19 286 HIS A O 1
ATOM 2321 N N . THR A 1 287 ? 22.640 -10.103 -28.102 1.00 78.94 287 THR A N 1
ATOM 2322 C CA . THR A 1 287 ? 24.036 -10.224 -28.531 1.00 78.94 287 THR A CA 1
ATOM 2323 C C . THR A 1 287 ? 24.636 -11.553 -28.073 1.00 78.94 287 THR A C 1
ATOM 2325 O O . THR A 1 287 ? 24.005 -12.320 -27.349 1.00 78.94 287 THR A O 1
ATOM 2328 N N . ASN A 1 288 ? 25.892 -11.811 -28.445 1.00 77.25 288 ASN A N 1
ATOM 2329 C CA . ASN A 1 288 ? 26.656 -12.941 -27.904 1.00 77.25 288 ASN A CA 1
ATOM 2330 C C . ASN A 1 288 ? 26.942 -12.793 -26.395 1.00 77.25 288 ASN A C 1
ATOM 2332 O O . ASN A 1 288 ? 27.403 -13.739 -25.762 1.00 77.25 288 ASN A O 1
ATOM 2336 N N . ILE A 1 289 ? 26.690 -11.611 -25.822 1.00 75.12 289 ILE A N 1
ATOM 2337 C CA . ILE A 1 289 ? 26.793 -11.338 -24.392 1.00 75.12 289 ILE A CA 1
ATOM 2338 C C . ILE A 1 289 ? 25.384 -11.498 -23.786 1.00 75.12 289 ILE A C 1
ATOM 2340 O O . ILE A 1 289 ? 24.493 -10.720 -24.135 1.00 75.12 289 ILE A O 1
ATOM 2344 N N . PRO A 1 290 ? 25.153 -12.461 -22.868 1.00 66.31 290 PRO A N 1
ATOM 2345 C CA . PRO A 1 290 ? 23.805 -12.867 -22.437 1.00 66.31 290 PRO A CA 1
ATOM 2346 C C . PRO A 1 290 ? 22.921 -11.749 -21.877 1.00 66.31 290 PRO A C 1
ATOM 2348 O O . PRO A 1 290 ? 21.697 -11.798 -21.982 1.00 66.31 290 PRO A O 1
ATOM 2351 N N . TYR A 1 291 ? 23.542 -10.747 -21.265 1.00 74.94 291 TYR A N 1
ATOM 2352 C CA . TYR A 1 291 ? 22.865 -9.631 -20.618 1.00 74.94 291 TYR A CA 1
ATOM 2353 C C . TYR A 1 291 ? 22.784 -8.385 -21.501 1.00 74.94 291 TYR A C 1
ATOM 2355 O O . TYR A 1 291 ? 22.176 -7.419 -21.070 1.00 74.94 291 TYR A O 1
ATOM 2363 N N . LEU A 1 292 ? 23.360 -8.371 -22.705 1.00 77.38 292 LEU A N 1
ATOM 2364 C CA . LEU A 1 292 ? 23.361 -7.198 -23.578 1.00 77.38 292 LEU A CA 1
ATOM 2365 C C . LEU A 1 292 ? 22.384 -7.379 -24.742 1.00 77.38 292 LEU A C 1
ATOM 2367 O O . LEU A 1 292 ? 22.489 -8.333 -25.521 1.00 77.38 292 LEU A O 1
ATOM 2371 N N . LEU A 1 293 ? 21.496 -6.401 -24.896 1.00 81.19 293 LEU A N 1
ATOM 2372 C CA . LEU A 1 293 ? 20.666 -6.211 -26.072 1.00 81.19 293 LEU A CA 1
ATOM 2373 C C . LEU A 1 293 ? 21.031 -4.901 -26.774 1.00 81.19 293 LEU A C 1
ATOM 2375 O O . LEU A 1 293 ? 21.378 -3.921 -26.121 1.00 81.19 293 LEU A O 1
ATOM 2379 N N . LEU A 1 294 ? 20.933 -4.870 -28.101 1.00 77.75 294 LEU A N 1
ATOM 2380 C CA . LEU A 1 294 ? 21.161 -3.657 -28.891 1.00 77.75 294 LEU A CA 1
ATOM 2381 C C . LEU A 1 294 ? 19.858 -3.185 -29.526 1.00 77.75 294 LEU A C 1
ATOM 2383 O O . LEU A 1 294 ? 19.167 -3.977 -30.169 1.00 77.75 294 LEU A O 1
ATOM 2387 N N . ASP A 1 295 ? 19.546 -1.899 -29.369 1.00 79.50 295 ASP A N 1
ATOM 2388 C CA . ASP A 1 295 ? 18.501 -1.245 -30.158 1.00 79.50 295 ASP A CA 1
ATOM 2389 C C . ASP A 1 295 ? 18.946 -1.168 -31.622 1.00 79.50 295 ASP A C 1
ATOM 2391 O O . ASP A 1 295 ? 19.880 -0.436 -31.954 1.00 79.50 295 ASP A O 1
ATOM 2395 N N . ASN A 1 296 ? 18.263 -1.905 -32.499 1.00 70.75 296 ASN A N 1
ATOM 2396 C CA . ASN A 1 296 ? 18.574 -1.943 -33.929 1.00 70.75 296 ASN A CA 1
ATOM 2397 C C . ASN A 1 296 ? 18.487 -0.564 -34.606 1.00 70.75 296 ASN A C 1
ATOM 2399 O O . ASN A 1 296 ? 19.110 -0.375 -35.647 1.00 70.75 296 ASN A O 1
ATOM 2403 N N . ASN A 1 297 ? 17.719 0.382 -34.052 1.00 70.31 297 ASN A N 1
ATOM 2404 C CA . ASN A 1 297 ? 17.510 1.688 -34.677 1.00 70.31 297 ASN A CA 1
ATOM 2405 C C . ASN A 1 297 ? 18.588 2.709 -34.290 1.00 70.31 297 ASN A C 1
ATOM 2407 O O . ASN A 1 297 ? 18.952 3.546 -35.109 1.00 70.31 297 ASN A O 1
ATOM 2411 N N . ASN A 1 298 ? 19.102 2.644 -33.056 1.00 69.44 298 ASN A N 1
ATOM 2412 C CA . ASN A 1 298 ? 19.988 3.676 -32.499 1.00 69.44 298 ASN A CA 1
ATOM 2413 C C . ASN A 1 298 ? 21.310 3.136 -31.929 1.00 69.44 298 ASN A C 1
ATOM 2415 O O . ASN A 1 298 ? 22.068 3.900 -31.334 1.00 69.44 298 ASN A O 1
ATOM 2419 N N . SER A 1 299 ? 21.579 1.832 -32.053 1.00 76.88 299 SER A N 1
ATOM 2420 C CA . SER A 1 299 ? 22.762 1.153 -31.496 1.00 76.88 299 SER A CA 1
ATOM 2421 C C . SER A 1 299 ? 22.951 1.362 -29.986 1.00 76.88 299 SER A C 1
ATOM 2423 O O . SER A 1 299 ? 24.071 1.316 -29.479 1.00 76.88 299 SER A O 1
ATOM 2425 N N . LYS A 1 300 ? 21.858 1.595 -29.248 1.00 84.50 300 LYS A N 1
ATOM 2426 C CA . LYS A 1 300 ? 21.895 1.792 -27.793 1.00 84.50 300 LYS A CA 1
ATOM 2427 C C . LYS A 1 300 ? 21.997 0.444 -27.066 1.00 84.50 300 LYS A C 1
ATOM 2429 O O . LYS A 1 300 ? 21.178 -0.437 -27.349 1.00 84.50 300 LYS A O 1
ATOM 2434 N N . PRO A 1 301 ? 22.954 0.271 -26.134 1.00 89.94 301 PRO A N 1
ATOM 2435 C CA . PRO A 1 301 ? 23.090 -0.957 -25.361 1.00 89.94 301 PRO A CA 1
ATOM 2436 C C . PRO A 1 301 ? 22.126 -0.991 -24.173 1.00 89.94 301 PRO A C 1
ATOM 2438 O O . PRO A 1 301 ? 22.098 -0.072 -23.358 1.00 89.94 301 PRO A O 1
ATOM 2441 N N . TYR A 1 302 ? 21.381 -2.081 -24.037 1.00 92.31 302 TYR A N 1
ATOM 2442 C CA . TYR A 1 302 ? 20.549 -2.379 -22.877 1.00 92.31 302 TYR A CA 1
ATOM 2443 C C . TYR A 1 302 ? 21.107 -3.583 -22.133 1.00 92.31 302 TYR A C 1
ATOM 2445 O O . TYR A 1 302 ? 21.316 -4.642 -22.720 1.00 92.31 302 TYR A O 1
ATOM 2453 N N . TYR A 1 303 ? 21.306 -3.425 -20.833 1.00 92.62 303 TYR A N 1
ATOM 2454 C CA . TYR A 1 303 ? 21.814 -4.448 -19.939 1.00 92.62 303 TYR A CA 1
ATOM 2455 C C . TYR A 1 303 ? 20.663 -5.031 -19.124 1.00 92.62 303 TYR A C 1
ATOM 2457 O O . TYR A 1 303 ? 19.954 -4.298 -18.439 1.00 92.62 303 TYR A O 1
ATOM 2465 N N . LYS A 1 304 ? 20.464 -6.347 -19.176 1.00 92.62 304 LYS A N 1
ATOM 2466 C CA . LYS A 1 304 ? 19.536 -7.037 -18.281 1.00 92.62 304 LYS A CA 1
ATOM 2467 C C . LYS A 1 304 ? 20.106 -7.004 -16.866 1.00 92.62 304 LYS A C 1
ATOM 2469 O O . LYS A 1 304 ? 21.202 -7.509 -16.625 1.00 92.62 304 LYS A O 1
ATOM 2474 N N . LEU A 1 305 ? 19.350 -6.430 -15.938 1.00 92.31 305 LEU A N 1
ATOM 2475 C CA . LEU A 1 305 ? 19.713 -6.375 -14.531 1.00 92.31 305 LEU A CA 1
ATOM 2476 C C . LEU A 1 305 ? 19.557 -7.773 -13.920 1.00 92.31 305 LEU A C 1
ATOM 2478 O O . LEU A 1 305 ? 18.459 -8.331 -13.918 1.00 92.31 305 LEU A O 1
ATOM 2482 N N . ALA A 1 306 ? 20.668 -8.353 -13.468 1.00 88.38 306 ALA A N 1
ATOM 2483 C CA . ALA A 1 306 ? 20.717 -9.713 -12.924 1.00 88.38 306 ALA A CA 1
ATOM 2484 C C . ALA A 1 306 ? 21.039 -9.753 -11.423 1.00 88.38 306 ALA A C 1
ATOM 2486 O O . ALA A 1 306 ? 20.734 -10.745 -10.766 1.00 88.38 306 ALA A O 1
ATOM 2487 N N . ASP A 1 307 ? 21.647 -8.691 -10.891 1.00 90.88 307 ASP A N 1
ATOM 2488 C CA . ASP A 1 307 ? 21.961 -8.587 -9.471 1.00 90.88 307 ASP A CA 1
ATOM 2489 C C . ASP A 1 307 ? 20.686 -8.361 -8.642 1.00 90.88 307 ASP A C 1
ATOM 2491 O O . ASP A 1 307 ? 19.889 -7.468 -8.938 1.00 90.88 307 ASP A O 1
ATOM 2495 N N . ALA A 1 308 ? 20.484 -9.192 -7.618 1.00 88.50 308 ALA A N 1
ATOM 2496 C CA . ALA A 1 308 ? 19.247 -9.207 -6.842 1.00 88.50 308 ALA A CA 1
ATOM 2497 C C . ALA A 1 308 ? 19.042 -7.916 -6.034 1.00 88.50 308 ALA A C 1
ATOM 2499 O O . ALA A 1 308 ? 17.920 -7.409 -5.968 1.00 88.50 308 ALA A O 1
ATOM 2500 N N . GLU A 1 309 ? 20.108 -7.355 -5.463 1.00 89.44 309 GLU A N 1
ATOM 2501 C CA . GLU A 1 309 ? 20.046 -6.125 -4.672 1.00 89.44 309 GLU A CA 1
ATOM 2502 C C . GLU A 1 309 ? 19.742 -4.917 -5.569 1.00 89.44 309 GLU A C 1
ATOM 2504 O O . GLU A 1 309 ? 18.880 -4.090 -5.248 1.00 89.44 309 GLU A O 1
ATOM 2509 N N . MET A 1 310 ? 20.365 -4.851 -6.750 1.00 89.50 310 MET A N 1
ATOM 2510 C CA . MET A 1 310 ? 20.056 -3.821 -7.741 1.00 89.50 310 MET A CA 1
ATOM 2511 C C . MET A 1 310 ? 18.619 -3.932 -8.259 1.00 89.50 310 MET A C 1
ATOM 2513 O O . MET A 1 310 ? 17.960 -2.907 -8.435 1.00 89.50 310 MET A O 1
ATOM 2517 N N . VAL A 1 311 ? 18.107 -5.148 -8.486 1.00 91.69 311 VAL A N 1
ATOM 2518 C CA . VAL A 1 311 ? 16.703 -5.363 -8.882 1.00 91.69 311 VAL A CA 1
ATOM 2519 C C . VAL A 1 311 ? 15.755 -4.844 -7.802 1.00 91.69 311 VAL A C 1
ATOM 2521 O O . VAL A 1 311 ? 14.840 -4.083 -8.117 1.00 91.69 311 VAL A O 1
ATOM 2524 N N . GLN A 1 312 ? 15.990 -5.184 -6.533 1.00 90.06 312 GLN A N 1
ATOM 2525 C CA . GLN A 1 312 ? 15.174 -4.693 -5.417 1.00 90.06 312 GLN A CA 1
ATOM 2526 C C . GLN A 1 312 ? 15.238 -3.167 -5.290 1.00 90.06 312 GLN A C 1
ATOM 2528 O O . GLN A 1 312 ? 14.207 -2.514 -5.123 1.00 90.06 312 GLN A O 1
ATOM 2533 N N . THR A 1 313 ? 16.429 -2.586 -5.440 1.00 90.00 313 THR A N 1
ATOM 2534 C CA . THR A 1 313 ? 16.633 -1.132 -5.421 1.00 90.00 313 THR A CA 1
ATOM 2535 C C . THR A 1 313 ? 15.869 -0.449 -6.553 1.00 90.00 313 THR A C 1
ATOM 2537 O O . THR A 1 313 ? 15.156 0.528 -6.318 1.00 90.00 313 THR A O 1
ATOM 2540 N N . ALA A 1 314 ? 15.946 -0.987 -7.773 1.00 92.38 314 ALA A N 1
ATOM 2541 C CA . ALA A 1 314 ? 15.218 -0.461 -8.920 1.00 92.38 314 ALA A CA 1
ATOM 2542 C C . ALA A 1 314 ? 13.699 -0.527 -8.702 1.00 92.38 314 ALA A C 1
ATOM 2544 O O . ALA A 1 314 ? 13.017 0.472 -8.931 1.00 92.38 314 ALA A O 1
ATOM 2545 N N . ILE A 1 315 ? 13.171 -1.654 -8.206 1.00 92.94 315 ILE A N 1
ATOM 2546 C CA . ILE A 1 315 ? 11.745 -1.808 -7.872 1.00 92.94 315 ILE A CA 1
ATOM 2547 C C . ILE A 1 315 ? 11.318 -0.788 -6.812 1.00 92.94 315 ILE A C 1
ATOM 2549 O O . ILE A 1 315 ? 10.285 -0.137 -6.973 1.00 92.94 315 ILE A O 1
ATOM 2553 N N . MET A 1 316 ? 12.103 -0.627 -5.744 1.00 90.94 316 MET A N 1
ATOM 2554 C CA . MET A 1 316 ? 11.813 0.313 -4.660 1.00 90.94 316 MET A CA 1
ATOM 2555 C C . MET A 1 316 ? 11.706 1.748 -5.187 1.00 90.94 316 MET A C 1
ATOM 2557 O O . MET A 1 316 ? 10.712 2.433 -4.950 1.00 90.94 316 MET A O 1
ATOM 2561 N N . ILE A 1 317 ? 12.706 2.188 -5.952 1.00 89.31 317 ILE A N 1
ATOM 2562 C CA . ILE A 1 317 ? 12.756 3.532 -6.532 1.00 89.31 317 ILE A CA 1
ATOM 2563 C C . ILE A 1 317 ? 11.577 3.758 -7.491 1.00 89.31 317 ILE A C 1
ATOM 2565 O O . ILE A 1 317 ? 10.888 4.776 -7.393 1.00 89.31 317 ILE A O 1
ATOM 2569 N N . PHE A 1 318 ? 11.304 2.800 -8.385 1.00 89.56 318 PHE A N 1
ATOM 2570 C CA . PHE A 1 318 ? 10.202 2.896 -9.351 1.00 89.56 318 PHE A CA 1
ATOM 2571 C C . PHE A 1 318 ? 8.816 2.811 -8.716 1.00 89.56 318 PHE A C 1
ATOM 2573 O O . PHE A 1 318 ? 7.862 3.316 -9.300 1.00 89.56 318 PHE A O 1
ATOM 2580 N N . SER A 1 319 ? 8.693 2.208 -7.535 1.00 90.56 319 SER A N 1
ATOM 2581 C CA . SER A 1 319 ? 7.447 2.207 -6.765 1.00 90.56 319 SER A CA 1
ATOM 2582 C C . SER A 1 319 ? 7.200 3.565 -6.106 1.00 90.56 319 SER A C 1
ATOM 2584 O O . SER A 1 319 ? 6.096 4.098 -6.155 1.00 90.56 319 SER A O 1
ATOM 2586 N N . GLN A 1 320 ? 8.253 4.162 -5.547 1.00 91.69 320 GLN A N 1
ATOM 2587 C CA . GLN A 1 320 ? 8.164 5.389 -4.763 1.00 91.69 320 GLN A CA 1
ATOM 2588 C C . GLN A 1 320 ? 7.961 6.654 -5.603 1.00 91.69 320 GLN A C 1
ATOM 2590 O O . GLN A 1 320 ? 7.178 7.523 -5.217 1.00 91.69 320 GLN A O 1
ATOM 2595 N N . ILE A 1 321 ? 8.675 6.801 -6.727 1.00 91.88 321 ILE A N 1
ATOM 2596 C CA . ILE A 1 321 ? 8.654 8.056 -7.498 1.00 91.88 321 ILE A CA 1
ATOM 2597 C C . ILE A 1 321 ? 7.248 8.393 -8.029 1.00 91.88 321 ILE A C 1
ATOM 2599 O O . ILE A 1 321 ? 6.821 9.527 -7.816 1.00 91.88 321 ILE A O 1
ATOM 2603 N N . PRO A 1 322 ? 6.493 7.473 -8.665 1.00 91.50 322 PRO A N 1
ATOM 2604 C CA . PRO A 1 322 ? 5.143 7.781 -9.136 1.00 91.50 322 PRO A CA 1
ATOM 2605 C C . PRO A 1 322 ? 4.202 8.225 -8.007 1.00 91.50 322 PRO A C 1
ATOM 2607 O O . PRO A 1 322 ? 3.493 9.220 -8.157 1.00 91.50 322 PRO A O 1
ATOM 2610 N N . ASN A 1 323 ? 4.244 7.557 -6.849 1.00 94.31 323 ASN A N 1
ATOM 2611 C CA . ASN A 1 323 ? 3.424 7.928 -5.692 1.00 94.31 323 ASN A CA 1
ATOM 2612 C C . ASN A 1 323 ? 3.828 9.297 -5.130 1.00 94.31 323 ASN A C 1
ATOM 2614 O O . ASN A 1 323 ? 2.970 10.112 -4.788 1.00 94.31 323 ASN A O 1
ATOM 2618 N N . ARG A 1 324 ? 5.129 9.608 -5.116 1.00 92.62 324 ARG A N 1
ATOM 2619 C CA . ARG A 1 324 ? 5.620 10.943 -4.761 1.00 92.62 324 ARG A CA 1
ATOM 2620 C C . ARG A 1 324 ? 5.097 12.020 -5.711 1.00 92.62 324 ARG A C 1
ATOM 2622 O O . ARG A 1 324 ? 4.665 13.064 -5.237 1.00 92.62 324 ARG A O 1
ATOM 2629 N N . VAL A 1 325 ? 5.101 11.775 -7.021 1.00 92.38 325 VAL A N 1
ATOM 2630 C CA . VAL A 1 325 ? 4.557 12.718 -8.015 1.00 92.38 325 VAL A CA 1
ATOM 2631 C C . VAL A 1 325 ? 3.068 12.971 -7.761 1.00 92.38 325 VAL A C 1
ATOM 2633 O O . VAL A 1 325 ? 2.613 14.114 -7.836 1.00 92.38 325 VAL A O 1
ATOM 2636 N N . ILE A 1 326 ? 2.293 11.935 -7.418 1.00 94.88 326 ILE A N 1
ATOM 2637 C CA . ILE A 1 326 ? 0.881 12.084 -7.027 1.00 94.88 326 ILE A CA 1
ATOM 2638 C C . ILE A 1 326 ? 0.766 12.952 -5.761 1.00 94.88 326 ILE A C 1
ATOM 2640 O O . ILE A 1 326 ? 0.038 13.945 -5.776 1.00 94.88 326 ILE A O 1
ATOM 2644 N N . MET A 1 327 ? 1.537 12.655 -4.710 1.00 95.00 327 MET A N 1
ATOM 2645 C CA . MET A 1 327 ? 1.555 13.422 -3.456 1.00 95.00 327 MET A CA 1
ATOM 2646 C C . MET A 1 327 ? 1.899 14.905 -3.684 1.00 95.00 327 MET A C 1
ATOM 2648 O O . MET A 1 327 ? 1.204 15.801 -3.204 1.00 95.00 327 MET A O 1
ATOM 2652 N N . GLU A 1 328 ? 2.968 15.190 -4.429 1.00 92.50 328 GLU A N 1
ATOM 2653 C CA . GLU A 1 328 ? 3.406 16.557 -4.735 1.00 92.50 328 GLU A CA 1
ATOM 2654 C C . GLU A 1 328 ? 2.355 17.305 -5.563 1.00 92.50 328 GLU A C 1
ATOM 2656 O O . GLU A 1 328 ? 2.089 18.487 -5.328 1.00 92.50 328 GLU A O 1
ATOM 2661 N N . ASN A 1 329 ? 1.684 16.612 -6.488 1.00 94.31 329 ASN A N 1
ATOM 2662 C CA . ASN A 1 329 ? 0.553 17.162 -7.224 1.00 94.31 329 ASN A CA 1
ATOM 2663 C C . ASN A 1 329 ? -0.642 17.475 -6.318 1.00 94.31 329 ASN A C 1
ATOM 2665 O O . ASN A 1 329 ? -1.256 18.532 -6.493 1.00 94.31 329 ASN A O 1
ATOM 2669 N N . ASN A 1 330 ? -0.953 16.603 -5.357 1.00 95.94 330 ASN A N 1
ATOM 2670 C CA . ASN A 1 330 ? -2.013 16.825 -4.378 1.00 95.94 330 ASN A CA 1
ATOM 2671 C C . ASN A 1 330 ? -1.705 18.060 -3.518 1.00 95.94 330 ASN A C 1
ATOM 2673 O O . ASN A 1 330 ? -2.553 18.950 -3.420 1.00 95.94 330 ASN A O 1
ATOM 2677 N N . ILE A 1 331 ? -0.474 18.200 -3.009 1.00 94.31 331 ILE A N 1
ATOM 2678 C CA . ILE A 1 331 ? -0.028 19.399 -2.275 1.00 94.31 331 ILE A CA 1
ATOM 2679 C C . ILE A 1 331 ? -0.155 20.656 -3.143 1.00 94.31 331 ILE A C 1
ATOM 2681 O O . ILE A 1 331 ? -0.798 21.630 -2.746 1.00 94.31 331 ILE A O 1
ATOM 2685 N N . ARG A 1 332 ? 0.426 20.641 -4.350 1.00 95.00 332 ARG A N 1
ATOM 2686 C CA . ARG A 1 332 ? 0.453 21.798 -5.260 1.00 95.00 332 ARG A CA 1
ATOM 2687 C C . ARG A 1 332 ? -0.950 22.281 -5.623 1.00 95.00 332 ARG A C 1
ATOM 2689 O O . ARG A 1 332 ? -1.184 23.484 -5.708 1.00 95.00 332 ARG A O 1
ATOM 2696 N N . LYS A 1 333 ? -1.882 21.349 -5.830 1.00 96.88 333 LYS A N 1
ATOM 2697 C CA . LYS A 1 333 ? -3.287 21.641 -6.148 1.00 96.88 333 LYS A CA 1
ATOM 2698 C C . LYS A 1 333 ? -4.147 21.894 -4.906 1.00 96.88 333 LYS A C 1
ATOM 2700 O O . LYS A 1 333 ? -5.333 22.165 -5.063 1.00 96.88 333 LYS A O 1
ATOM 2705 N N . LYS A 1 334 ? -3.578 21.799 -3.696 1.00 96.81 334 LYS A N 1
ATOM 2706 C CA . LYS A 1 334 ? -4.306 21.823 -2.416 1.00 96.81 334 LYS A CA 1
ATOM 2707 C C . LYS A 1 334 ? -5.471 20.819 -2.397 1.00 96.81 334 LYS A C 1
ATOM 2709 O O . LYS A 1 334 ? -6.558 21.116 -1.907 1.00 96.81 334 LYS A O 1
ATOM 2714 N N . LYS A 1 335 ? -5.258 19.638 -2.984 1.00 97.38 335 LYS A N 1
ATOM 2715 C CA . LYS A 1 335 ? -6.265 18.581 -3.094 1.00 97.38 335 LYS A CA 1
ATOM 2716 C C . LYS A 1 335 ? -6.390 17.864 -1.750 1.00 97.38 335 LYS A C 1
ATOM 2718 O O . LYS A 1 335 ? -5.526 17.076 -1.397 1.00 97.38 335 LYS A O 1
ATOM 2723 N N . ILE A 1 336 ? -7.464 18.146 -1.015 1.00 97.31 336 ILE A N 1
ATOM 2724 C CA . ILE A 1 336 ? -7.764 17.516 0.286 1.00 97.31 336 ILE A CA 1
ATOM 2725 C C . ILE A 1 336 ? -8.490 16.176 0.100 1.00 97.31 336 ILE A C 1
ATOM 2727 O O . ILE A 1 336 ? -8.195 15.199 0.786 1.00 97.31 336 ILE A O 1
ATOM 2731 N N . VAL A 1 337 ? -9.431 16.133 -0.844 1.00 97.44 337 VAL A N 1
ATOM 2732 C CA . VAL A 1 337 ? -10.293 14.976 -1.110 1.00 97.44 337 VAL A CA 1
ATOM 2733 C C . VAL A 1 337 ? -9.768 14.202 -2.315 1.00 97.44 337 VAL A C 1
ATOM 2735 O O . VAL A 1 337 ? -9.521 14.787 -3.372 1.00 97.44 337 VAL A O 1
ATOM 2738 N N . VAL A 1 338 ? -9.613 12.890 -2.159 1.00 97.12 338 VAL A N 1
ATOM 2739 C CA . VAL A 1 338 ? -9.163 11.947 -3.198 1.00 97.12 338 VAL A CA 1
ATOM 2740 C C . VAL A 1 338 ? -10.231 10.878 -3.462 1.00 97.12 338 VAL A C 1
ATOM 2742 O O . VAL A 1 338 ? -11.307 10.931 -2.873 1.00 97.12 338 VAL A O 1
ATOM 2745 N N . ASN A 1 339 ? -9.947 9.924 -4.358 1.00 96.94 339 ASN A N 1
ATOM 2746 C CA . ASN A 1 339 ? -10.837 8.799 -4.678 1.00 96.94 339 ASN A CA 1
ATOM 2747 C C . ASN A 1 339 ? -12.234 9.234 -5.155 1.00 96.94 339 ASN A C 1
ATOM 2749 O O . ASN A 1 339 ? -13.255 8.951 -4.524 1.00 96.94 339 ASN A O 1
ATOM 2753 N N . GLU A 1 340 ? -12.283 9.944 -6.284 1.00 88.31 340 GLU A N 1
ATOM 2754 C CA . GLU A 1 340 ? -13.547 10.367 -6.895 1.00 88.31 340 GLU A CA 1
ATOM 2755 C C . GLU A 1 340 ? -14.462 9.155 -7.139 1.00 88.31 340 GLU A C 1
ATOM 2757 O O . GLU A 1 340 ? -14.104 8.205 -7.831 1.00 88.31 340 GLU A O 1
ATOM 2762 N N . GLY A 1 341 ? -15.652 9.182 -6.536 1.00 86.25 341 GLY A N 1
ATOM 2763 C CA . GLY A 1 341 ? -16.612 8.078 -6.573 1.00 86.25 341 GLY A CA 1
ATOM 2764 C C . GLY A 1 341 ? -16.594 7.169 -5.339 1.00 86.25 341 GLY A C 1
ATOM 2765 O O . GLY A 1 341 ? -17.570 6.457 -5.125 1.00 86.25 341 GLY A O 1
ATOM 2766 N N . GLY A 1 342 ? -15.572 7.212 -4.486 1.00 93.06 342 GLY A N 1
ATOM 2767 C CA . GLY A 1 342 ? -15.490 6.434 -3.244 1.00 93.06 342 GLY A CA 1
ATOM 2768 C C . GLY A 1 342 ? -14.188 5.644 -3.122 1.00 93.06 342 GLY A C 1
ATOM 2769 O O . GLY A 1 342 ? -13.448 5.503 -4.088 1.00 93.06 342 GLY A O 1
ATOM 2770 N N . TYR A 1 343 ? -13.923 5.127 -1.924 1.00 96.75 343 TYR A N 1
ATOM 2771 C CA . TYR A 1 343 ? -12.654 4.500 -1.539 1.00 96.75 343 TYR A CA 1
ATOM 2772 C C . TYR A 1 343 ? -12.885 3.263 -0.670 1.00 96.75 343 TYR A C 1
ATO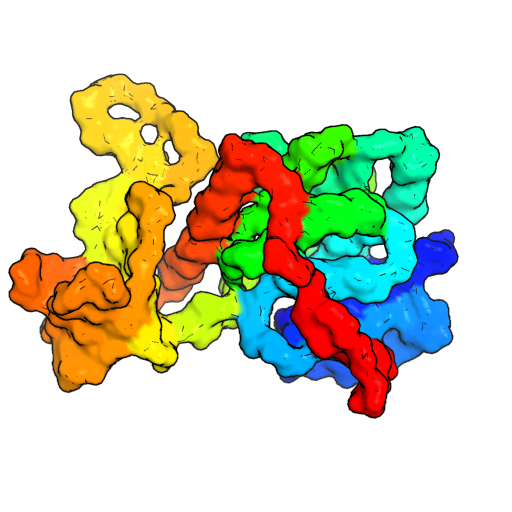M 2774 O O . TYR A 1 343 ? -13.943 3.117 -0.058 1.00 96.75 343 TYR A O 1
ATOM 2782 N N . GLY A 1 344 ? -11.903 2.370 -0.596 1.00 95.88 344 GLY A N 1
ATOM 2783 C CA . GLY A 1 344 ? -11.954 1.133 0.177 1.00 95.88 344 GLY A CA 1
ATOM 2784 C C . GLY A 1 344 ? -13.092 0.236 -0.279 1.00 95.88 344 GLY A C 1
ATOM 2785 O O . GLY A 1 344 ? -13.814 -0.295 0.559 1.00 95.88 344 GLY A O 1
ATOM 2786 N N . ARG A 1 345 ? -13.326 0.159 -1.593 1.00 96.00 345 ARG A N 1
ATOM 2787 C CA . ARG A 1 345 ? -14.417 -0.638 -2.158 1.00 96.00 345 ARG A CA 1
ATOM 2788 C C . ARG A 1 345 ? -14.028 -2.097 -2.245 1.00 96.00 345 ARG A C 1
ATOM 2790 O O . ARG A 1 345 ? -12.941 -2.416 -2.722 1.00 96.00 345 ARG A O 1
ATOM 2797 N N . GLY A 1 346 ? -14.923 -2.987 -1.861 1.00 95.56 346 GLY A N 1
ATOM 2798 C CA . GLY A 1 346 ? -14.673 -4.409 -2.011 1.00 95.56 346 GLY A CA 1
ATOM 2799 C C . GLY A 1 346 ? -15.564 -5.266 -1.141 1.00 95.56 346 GLY A C 1
ATOM 2800 O O . GLY A 1 346 ? -16.108 -4.823 -0.131 1.00 95.56 346 GLY A O 1
ATOM 2801 N N . ARG A 1 347 ? -15.655 -6.533 -1.537 1.00 97.38 347 ARG A N 1
ATOM 2802 C CA . ARG A 1 347 ? -16.360 -7.558 -0.782 1.00 97.38 347 ARG A CA 1
ATOM 2803 C C . ARG A 1 347 ? -15.479 -8.070 0.351 1.00 97.38 347 ARG A C 1
ATOM 2805 O O . ARG A 1 347 ? -14.344 -8.497 0.104 1.00 97.38 347 ARG A O 1
ATOM 2812 N N . VAL A 1 348 ? -16.028 -8.081 1.563 1.00 97.88 348 VAL A N 1
ATOM 2813 C CA . VAL A 1 348 ? -15.390 -8.698 2.731 1.00 97.88 348 VAL A CA 1
ATOM 2814 C C . VAL A 1 348 ? -16.332 -9.624 3.489 1.00 97.88 348 VAL A C 1
ATOM 2816 O O . VAL A 1 348 ? -17.539 -9.396 3.557 1.00 97.88 348 VAL A O 1
ATOM 2819 N N . PHE A 1 349 ? -15.748 -10.641 4.106 1.00 98.38 349 PHE A N 1
ATOM 2820 C CA . PHE A 1 349 ? -16.406 -11.608 4.978 1.00 98.38 349 PHE A CA 1
ATOM 2821 C C . PHE A 1 349 ? -15.960 -11.366 6.414 1.00 98.38 349 PHE A C 1
ATOM 2823 O O . PHE A 1 349 ? -14.781 -11.094 6.652 1.00 98.38 349 PHE A O 1
ATOM 2830 N N . LYS A 1 350 ? -16.890 -11.431 7.369 1.00 98.12 350 LYS A N 1
ATOM 2831 C CA . LYS A 1 350 ? -16.628 -11.146 8.786 1.00 98.12 350 LYS A CA 1
ATOM 2832 C C . LYS A 1 350 ? -16.574 -12.446 9.578 1.00 98.12 350 LYS A C 1
ATOM 2834 O O . LYS A 1 350 ? -17.491 -13.248 9.477 1.00 98.12 350 LYS A O 1
ATOM 2839 N N . ASN A 1 351 ? -15.555 -12.611 10.421 1.00 96.81 351 ASN A N 1
ATOM 2840 C CA . ASN A 1 351 ? -15.429 -13.697 11.398 1.00 96.81 351 ASN A CA 1
ATOM 2841 C C . ASN A 1 351 ? -15.773 -15.083 10.817 1.00 96.81 351 ASN A C 1
ATOM 2843 O O . ASN A 1 351 ? -16.538 -15.833 11.419 1.00 96.81 351 ASN A O 1
ATOM 2847 N N . PHE A 1 352 ? -15.205 -15.407 9.650 1.00 96.31 352 PHE A N 1
ATOM 2848 C CA . PHE A 1 352 ? -15.371 -16.696 8.959 1.00 96.31 352 PHE A CA 1
ATOM 2849 C C . PHE A 1 352 ? -16.797 -17.000 8.452 1.00 96.31 352 PHE A C 1
ATOM 2851 O O . PHE A 1 352 ? -17.050 -18.110 7.985 1.00 96.31 352 PHE A O 1
ATOM 2858 N N . ASP A 1 353 ? -17.731 -16.041 8.506 1.00 96.69 353 ASP A N 1
ATOM 2859 C CA . ASP A 1 353 ? -19.034 -16.173 7.851 1.00 96.69 353 ASP A CA 1
ATOM 2860 C C . ASP A 1 353 ? -18.908 -15.847 6.359 1.00 96.69 353 ASP A C 1
ATOM 2862 O O . ASP A 1 353 ? -18.810 -14.685 5.964 1.00 96.69 353 ASP A O 1
ATOM 2866 N N . TYR A 1 354 ? -18.927 -16.896 5.538 1.00 95.94 354 TYR A N 1
ATOM 2867 C CA . TYR A 1 354 ? -18.902 -16.810 4.076 1.00 95.94 354 TYR A CA 1
ATOM 2868 C C . TYR A 1 354 ? -20.293 -16.821 3.432 1.00 95.94 354 TYR A C 1
ATOM 2870 O O . TYR A 1 354 ? -20.412 -16.710 2.211 1.00 95.94 354 TYR A O 1
ATOM 2878 N N . HIS A 1 355 ? -21.355 -16.949 4.228 1.00 95.94 355 HIS A N 1
ATOM 2879 C CA . HIS A 1 355 ? -22.729 -16.872 3.735 1.00 95.94 355 HIS A CA 1
ATOM 2880 C C . HIS A 1 355 ? -23.209 -15.424 3.618 1.00 95.94 355 HIS A C 1
ATOM 2882 O O . HIS A 1 355 ? -24.062 -15.127 2.780 1.00 95.94 355 HIS A O 1
ATOM 2888 N N . SER A 1 356 ? -22.625 -14.525 4.413 1.00 95.56 356 SER A N 1
ATOM 2889 C CA . SER A 1 356 ? -22.924 -13.095 4.417 1.00 95.56 356 SER A CA 1
ATOM 2890 C C . SER A 1 356 ? -21.669 -12.293 4.089 1.00 95.56 356 SER A C 1
ATOM 2892 O O . SER A 1 356 ? -20.616 -12.509 4.680 1.00 95.56 356 SER A O 1
ATOM 2894 N N . PHE A 1 357 ? -21.777 -11.320 3.185 1.00 95.94 357 PHE A N 1
ATOM 2895 C CA . PHE A 1 357 ? -20.681 -10.396 2.898 1.00 95.94 357 PHE A CA 1
ATOM 2896 C C . PHE A 1 357 ? -21.092 -8.947 3.137 1.00 95.94 357 PHE A C 1
ATOM 2898 O O . PHE A 1 357 ? -22.261 -8.583 3.016 1.00 95.94 357 PHE A O 1
ATOM 2905 N N . ILE A 1 358 ? -20.102 -8.119 3.457 1.00 97.06 358 ILE A N 1
ATOM 2906 C CA . ILE A 1 358 ? -20.226 -6.664 3.483 1.00 97.06 358 ILE A CA 1
ATOM 2907 C C . ILE A 1 358 ? -19.683 -6.149 2.155 1.00 97.06 358 ILE A C 1
ATOM 2909 O O . ILE A 1 358 ? -18.567 -6.498 1.761 1.00 97.06 358 ILE A O 1
ATOM 2913 N N . ASP A 1 359 ? -20.491 -5.345 1.470 1.00 95.25 359 ASP A N 1
ATOM 2914 C CA . ASP A 1 359 ? -20.095 -4.630 0.261 1.00 95.25 359 ASP A CA 1
ATOM 2915 C C . ASP A 1 359 ? -19.855 -3.165 0.623 1.00 95.25 359 ASP A C 1
ATOM 2917 O O . ASP A 1 359 ? -20.742 -2.503 1.173 1.00 95.25 359 ASP A O 1
ATOM 2921 N N . LEU A 1 360 ? -18.631 -2.697 0.393 1.00 92.19 360 LEU A N 1
ATOM 2922 C CA . LEU A 1 360 ? -18.174 -1.360 0.763 1.00 92.19 360 LEU A CA 1
ATOM 2923 C C . LEU A 1 360 ? -18.089 -0.428 -0.441 1.00 92.19 360 LEU A C 1
ATOM 2925 O O . LEU A 1 360 ? -17.573 -0.840 -1.499 1.00 92.19 360 LEU A O 1
#

Organism: NCBI:txid551995

InterPro domains:
  IPR019290 Glycosyltransferase 2-like, prokaryotic type [PF10111] (8-93)
  IPR027791 Galactosyltransferase, C-terminal [PF02709] (129-171)
  IPR029044 Nucleotide-diphospho-sugar transferases [G3DSA:3.90.550.10] (1-194)
  IPR029044 Nucleotide-diphospho-sugar transferases [SSF53448] (2-167)

Secondary structure (DSSP, 8-state):
---HHHHHHHHHHHHHHTTT-SS--EEEEEES--SSHHHHHHHHSHHHHHTTSEEEEEE---SSB-HHHHHHHHHHH--SSEEE---TTB---TTHHHHHHHHHHH-SSEEEESPPTT----S-GGGTT-EEEEHHHHHHTTSS-TT--SSSSHHHHHHHHHHHTTPEEEPPPSS-TT--B----HHHHHTTBHHHHHEEEEEEEEEETTEEEEEEEETTSEEEEEEEEEHHHHHHHS--SS------SSSEEEGGG--EEEEEEEETTEEEEEESS---EEEEEE-SSTTEEEETTT--EEEEP--HHHHHHHHHHHHHHHHHHHHHHHHHTT----STT-SS--EEEETTEEEEEEE-

Mean predicted aligned error: 6.67 Å

Nearest PDB structures (foldseek):
  2agd-assembly1_A  TM=5.813E-01  e=3.632E-05  Homo sapiens
  2fyc-assembly2_D  TM=5.923E-01  e=4.869E-05  Bos taurus
  1yro-assembly2_D  TM=5.615E-01  e=4.869E-05  Bos taurus
  1pzy-assembly2_D  TM=5.674E-01  e=1.173E-04  Bos taurus
  2fyd-assembly2_D  TM=5.559E-01  e=4.256E-04  Bos taurus

Solvent-accessible surface area (backbone atoms only — not comparable to full-atom values): 19925 Å² total; per-residue (Å²): 90,68,49,45,80,36,33,71,62,22,49,65,51,36,54,59,34,41,59,90,42,82,95,54,68,42,73,45,64,40,53,43,51,84,72,54,48,68,62,46,45,60,72,76,41,42,72,37,42,78,70,58,40,33,45,46,33,38,30,79,78,57,91,45,51,44,62,27,41,53,51,26,34,41,61,67,70,49,85,57,67,63,43,68,48,72,57,58,45,37,36,46,37,66,51,40,67,57,50,53,53,52,50,60,72,73,49,78,64,55,34,36,28,67,65,59,82,92,58,69,97,68,97,57,78,78,53,46,71,37,44,34,37,43,41,69,58,42,56,69,25,32,47,40,50,59,86,43,52,47,54,56,49,52,67,60,37,40,52,50,22,45,41,73,70,69,33,44,83,37,60,72,69,90,70,75,55,33,67,53,48,64,89,74,61,72,65,69,77,39,55,52,20,47,68,56,68,38,53,68,48,39,35,38,28,82,74,50,100,27,30,36,36,40,37,40,37,30,72,88,33,38,33,42,36,35,38,39,32,33,41,63,50,42,50,70,71,50,94,52,100,61,91,55,80,56,87,58,86,50,55,68,42,43,54,92,75,45,73,48,54,32,39,40,50,80,56,95,63,30,39,42,36,38,42,76,91,41,98,55,69,50,43,32,34,64,49,98,47,93,45,38,26,34,28,76,87,74,72,45,63,30,36,52,65,76,54,66,68,59,49,52,51,51,53,50,52,64,22,27,46,61,20,41,54,51,36,52,48,30,61,75,68,66,47,41,65,44,42,90,95,60,63,31,65,50,62,32,26,52,73,89,36,83,90,52,72,50,79,80